Protein AF-A0A5J4TGE3-F1 (afdb_monomer_lite)

Secondary structure (DSSP, 8-state):
-B-TTSPBPPP-SEEEEEEE-SS-EEEEEEEE----S-EEEEEEEEEEETTEEEEEEEEEEE-SSSEEEEEEEEEEEESSSEEEEEEEEES-GGG-EEEEEEEE-TT-EEEEEEEEEE-SS-SSEE-TT-SPPBSSPPSS-SEEEEEE----SS--EEE--SSS---EEEEEEETTEEEEEE------SS-PPTT-EEEEEPPTT-SSSTT-EEEEEGGGTTSTT-B-

Structure (mmCIF, N/CA/C/O backbone):
data_AF-A0A5J4TGE3-F1
#
_entry.id   AF-A0A5J4TGE3-F1
#
loop_
_atom_site.group_PDB
_atom_site.id
_atom_site.type_symbol
_atom_site.label_atom_id
_atom_site.label_alt_id
_atom_site.label_comp_id
_atom_site.label_asym_id
_atom_site.label_entity_id
_atom_site.label_seq_id
_atom_site.pdbx_PDB_ins_code
_atom_site.Cartn_x
_atom_site.Cartn_y
_atom_site.Cartn_z
_atom_site.occupancy
_atom_site.B_iso_or_equiv
_atom_site.auth_seq_id
_atom_site.auth_comp_id
_atom_site.auth_asym_id
_atom_site.auth_atom_id
_atom_site.pdbx_PDB_model_num
ATOM 1 N N . MET A 1 1 ? -27.382 14.582 0.323 1.00 53.22 1 MET A N 1
ATOM 2 C CA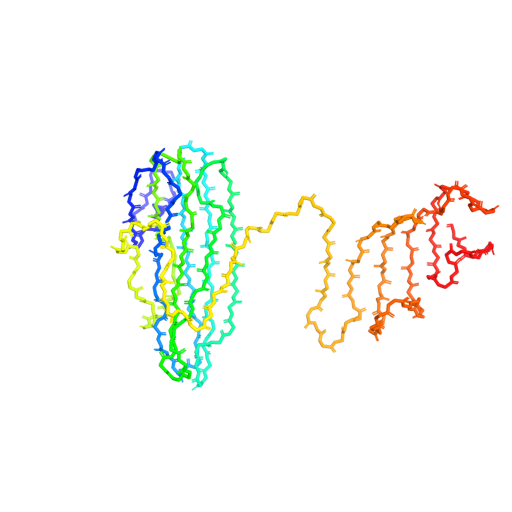 . MET A 1 1 ? -27.708 16.019 0.173 1.00 53.22 1 MET A CA 1
ATOM 3 C C . MET A 1 1 ? -26.944 16.550 -1.032 1.00 53.22 1 MET A C 1
ATOM 5 O O . MET A 1 1 ? -25.727 16.389 -1.068 1.00 53.22 1 MET A O 1
ATOM 9 N N . LEU A 1 2 ? -27.650 17.066 -2.041 1.00 53.50 2 LEU A N 1
ATOM 10 C CA . LEU A 1 2 ? -27.045 17.646 -3.245 1.00 53.50 2 LEU A CA 1
ATOM 11 C C . LEU A 1 2 ? -26.471 19.033 -2.912 1.00 53.50 2 LEU A C 1
ATOM 13 O O . LEU A 1 2 ? -27.080 19.782 -2.149 1.00 53.50 2 LEU A O 1
ATOM 17 N N . LEU A 1 3 ? -25.309 19.365 -3.461 1.00 73.94 3 LEU A N 1
ATOM 18 C CA . LEU A 1 3 ? -24.738 20.708 -3.438 1.00 73.94 3 LEU A CA 1
ATOM 19 C C . LEU A 1 3 ? -25.339 21.545 -4.578 1.00 73.94 3 LEU A C 1
ATOM 21 O O . LEU A 1 3 ? -25.861 21.006 -5.554 1.00 73.94 3 LEU A O 1
ATOM 25 N N . ALA A 1 4 ? -25.226 22.873 -4.483 1.00 78.12 4 ALA A N 1
ATOM 26 C CA . ALA A 1 4 ? -25.771 23.811 -5.474 1.00 78.12 4 ALA A CA 1
ATOM 27 C C . ALA A 1 4 ? -25.201 23.629 -6.898 1.00 78.12 4 ALA A C 1
ATOM 29 O O . ALA A 1 4 ? -25.801 24.087 -7.863 1.00 78.12 4 ALA A O 1
ATOM 30 N N . ASN A 1 5 ? -24.065 22.940 -7.042 1.00 82.19 5 ASN A N 1
ATOM 31 C CA . ASN A 1 5 ? -23.446 22.612 -8.328 1.00 82.19 5 ASN A CA 1
ATOM 32 C C . ASN A 1 5 ? -23.880 21.245 -8.895 1.00 82.19 5 ASN A C 1
ATOM 34 O O . ASN A 1 5 ? -23.261 20.756 -9.835 1.00 82.19 5 ASN A O 1
ATOM 38 N N . GLY A 1 6 ? -24.889 20.598 -8.302 1.00 75.56 6 GLY A N 1
ATOM 39 C CA . GLY A 1 6 ? -25.375 19.285 -8.733 1.00 75.56 6 GLY A CA 1
ATOM 40 C C . GLY A 1 6 ? -24.513 18.101 -8.283 1.00 75.56 6 GLY A C 1
ATOM 41 O O . GLY A 1 6 ? -24.889 16.959 -8.529 1.00 75.56 6 GLY A O 1
ATOM 42 N N . SER A 1 7 ? -23.393 18.340 -7.591 1.00 71.19 7 SER A N 1
ATOM 43 C CA . SER A 1 7 ? -22.585 17.275 -6.992 1.00 71.19 7 SER A CA 1
ATOM 44 C C . SER A 1 7 ? -23.202 16.782 -5.683 1.00 71.19 7 SER A C 1
ATOM 46 O O . SER A 1 7 ? -23.872 17.525 -4.963 1.00 71.19 7 SER A O 1
ATOM 48 N N . THR A 1 8 ? -22.973 15.524 -5.329 1.00 69.06 8 THR A N 1
ATOM 49 C CA . THR A 1 8 ? -23.346 14.991 -4.016 1.00 69.06 8 THR A CA 1
ATOM 50 C C . THR A 1 8 ? -22.303 15.388 -2.977 1.00 69.06 8 THR A C 1
ATOM 52 O O . THR A 1 8 ? -21.104 15.307 -3.241 1.00 69.06 8 THR A O 1
ATOM 55 N N . LYS A 1 9 ? -22.734 15.784 -1.769 1.00 65.12 9 LYS A N 1
ATOM 56 C CA . LYS A 1 9 ? -21.808 15.930 -0.634 1.00 65.12 9 LYS A CA 1
ATOM 57 C C . LYS A 1 9 ? -21.012 14.618 -0.471 1.00 65.12 9 LYS A C 1
ATOM 59 O O . LYS A 1 9 ? -21.659 13.568 -0.482 1.00 65.12 9 LYS A O 1
ATOM 64 N N . PRO A 1 10 ? -19.673 14.660 -0.314 1.00 65.50 10 PRO A N 1
ATOM 65 C CA . PRO A 1 10 ? -18.882 13.462 -0.055 1.00 65.50 10 PRO A CA 1
ATOM 66 C C . PRO A 1 10 ? -19.467 12.693 1.132 1.00 65.50 10 PRO A C 1
ATOM 68 O O . PRO A 1 10 ? -19.764 13.293 2.171 1.00 65.50 10 PRO A O 1
ATOM 71 N N . LEU A 1 11 ? -19.694 11.392 0.952 1.00 76.81 11 LEU A N 1
ATOM 72 C CA . LEU A 1 11 ? -20.121 10.512 2.031 1.00 76.81 11 LEU A CA 1
ATOM 73 C C . LEU A 1 11 ? -18.973 10.422 3.042 1.00 76.81 11 LEU A C 1
ATOM 75 O O . LEU A 1 11 ? -17.847 10.112 2.670 1.00 76.81 11 LEU A O 1
ATOM 79 N N . VAL A 1 12 ? -19.262 10.728 4.303 1.00 85.56 12 VAL A N 1
ATOM 80 C CA . VAL A 1 12 ? -18.331 10.557 5.422 1.00 85.56 12 VAL A CA 1
ATOM 81 C C . VAL A 1 12 ? -19.053 9.694 6.442 1.00 85.56 12 VAL A C 1
ATOM 83 O O . VAL A 1 12 ? -20.064 10.119 6.999 1.00 85.56 12 VAL A O 1
ATOM 86 N N . LEU A 1 13 ? -18.566 8.470 6.618 1.00 90.12 13 LEU A N 1
ATOM 87 C CA . LEU A 1 13 ? -19.134 7.473 7.528 1.00 90.12 13 LEU A CA 1
ATOM 88 C C . LEU A 1 13 ? -18.568 7.633 8.944 1.00 90.12 13 LEU A C 1
ATOM 90 O O . LEU A 1 13 ? -19.297 7.518 9.924 1.00 90.12 13 LEU A O 1
ATOM 94 N N . ALA A 1 14 ? -17.286 7.986 9.036 1.00 94.12 14 ALA A N 1
ATOM 95 C CA . ALA A 1 14 ? -16.583 8.325 10.266 1.00 94.12 14 ALA A CA 1
ATOM 96 C C . ALA A 1 14 ? -15.502 9.374 9.971 1.00 94.12 14 ALA A C 1
ATOM 98 O O . ALA A 1 14 ? -14.983 9.437 8.854 1.00 94.12 14 ALA A O 1
ATOM 99 N N . GLN A 1 15 ? -15.149 10.193 10.961 1.00 96.62 15 GLN A N 1
ATOM 100 C CA . GLN A 1 15 ? -14.092 11.200 10.852 1.00 96.62 15 GLN A CA 1
ATOM 101 C C . GLN A 1 15 ? -13.353 11.340 12.177 1.00 96.62 15 GLN A C 1
ATOM 103 O O . GLN A 1 15 ? -13.979 11.308 13.237 1.00 96.62 15 GLN A O 1
ATOM 108 N N . LYS A 1 16 ? -12.043 11.584 12.105 1.00 97.06 16 LYS A N 1
ATOM 109 C CA . LYS A 1 16 ? -11.259 12.022 13.255 1.00 97.06 16 LYS A CA 1
ATOM 110 C C . LYS A 1 16 ? -10.168 13.016 12.865 1.00 97.06 16 LYS A C 1
ATOM 112 O O . LYS A 1 16 ? -9.476 12.830 11.863 1.00 97.06 16 LYS A O 1
ATOM 117 N N . ASP A 1 17 ? -10.032 14.056 13.681 1.00 96.25 17 ASP A N 1
ATOM 118 C CA . ASP A 1 17 ? -9.096 15.161 13.482 1.00 96.25 17 ASP A CA 1
ATOM 119 C C . ASP A 1 17 ? -7.966 15.109 14.512 1.00 96.25 17 ASP A C 1
ATOM 121 O O . ASP A 1 17 ? -8.179 14.764 15.675 1.00 96.25 17 ASP A O 1
ATOM 125 N N . PHE A 1 18 ? -6.760 15.474 14.086 1.00 94.81 18 PHE A N 1
ATOM 126 C CA . PHE A 1 18 ? -5.551 15.391 14.899 1.00 94.81 18 PHE A CA 1
ATOM 127 C C . PHE A 1 18 ? -4.605 16.563 14.645 1.00 94.81 18 PHE A C 1
ATOM 129 O O . PHE A 1 18 ? -4.667 17.221 13.605 1.00 94.81 18 PHE A O 1
ATOM 136 N N . TYR A 1 19 ? -3.685 16.784 15.589 1.00 94.19 19 TYR A N 1
ATOM 137 C CA . TYR A 1 19 ? -2.606 17.758 15.455 1.00 94.19 19 TYR A CA 1
ATOM 138 C C . TYR A 1 19 ? -1.240 17.150 15.797 1.00 94.19 19 TYR A C 1
ATOM 140 O O . TYR A 1 19 ? -0.973 16.853 16.961 1.00 94.19 19 TYR A O 1
ATOM 148 N N . ILE A 1 20 ? -0.356 17.000 14.803 1.00 92.69 20 ILE A N 1
ATOM 149 C CA . ILE A 1 20 ? 0.966 16.369 14.962 1.00 92.69 20 ILE A CA 1
ATOM 150 C C . ILE A 1 20 ? 2.108 17.347 14.676 1.00 92.69 20 ILE A C 1
ATOM 152 O O . ILE A 1 20 ? 2.366 17.705 13.530 1.00 92.69 20 ILE A O 1
ATOM 156 N N . ALA A 1 21 ? 2.850 17.729 15.719 1.00 90.12 21 ALA A N 1
ATOM 157 C CA . ALA A 1 21 ? 4.013 18.619 15.603 1.00 90.12 21 ALA A CA 1
ATOM 158 C C . ALA A 1 21 ? 5.329 18.029 16.138 1.00 90.12 21 ALA A C 1
ATOM 160 O O . ALA A 1 21 ? 6.391 18.413 15.662 1.00 90.12 21 ALA A O 1
ATOM 161 N N . GLY A 1 22 ? 5.283 17.125 17.122 1.00 90.19 22 GLY A N 1
ATOM 162 C CA . GLY A 1 22 ? 6.481 16.685 17.849 1.00 90.19 22 GLY A CA 1
ATOM 163 C C . GLY A 1 22 ? 7.173 15.468 17.241 1.00 90.19 22 GLY A C 1
ATOM 164 O O . GLY A 1 22 ? 8.315 15.547 16.799 1.00 90.19 22 GLY A O 1
ATOM 165 N N . SER A 1 23 ? 6.483 14.330 17.243 1.00 94.88 23 SER A N 1
ATOM 166 C CA . SER A 1 23 ? 7.040 13.032 16.863 1.00 94.88 23 SER A CA 1
ATOM 167 C C . SER A 1 23 ? 6.142 12.297 15.875 1.00 94.88 23 SER A C 1
ATOM 169 O O . SER A 1 23 ? 4.978 12.651 15.687 1.00 94.88 23 SER A O 1
ATOM 171 N N . VAL A 1 24 ? 6.706 11.263 15.251 1.00 96.44 24 VAL A N 1
ATOM 172 C CA . VAL A 1 24 ? 5.946 10.284 14.470 1.00 96.44 24 VAL A CA 1
ATOM 173 C C . VAL A 1 24 ? 4.928 9.593 15.378 1.00 96.44 24 VAL A C 1
ATOM 175 O O . VAL A 1 24 ? 5.244 9.242 16.516 1.00 96.44 24 VAL A O 1
ATOM 178 N N . GLN A 1 25 ? 3.720 9.398 14.865 1.00 97.44 25 GLN A N 1
ATOM 179 C CA . GLN A 1 25 ? 2.614 8.741 15.555 1.00 97.44 25 GLN A CA 1
ATOM 180 C C . GLN A 1 25 ? 1.961 7.700 14.640 1.00 97.44 25 GLN A C 1
ATOM 182 O O . GLN A 1 25 ? 2.188 7.690 13.431 1.00 97.44 25 GLN A O 1
ATOM 187 N N . HIS A 1 26 ? 1.136 6.834 15.213 1.00 97.94 26 HIS A N 1
ATOM 188 C CA . HIS A 1 26 ? 0.369 5.816 14.507 1.00 97.94 26 HIS A CA 1
ATOM 189 C C . HIS A 1 26 ? -1.098 5.906 14.913 1.00 97.94 26 HIS A C 1
ATOM 191 O O . HIS A 1 26 ? -1.401 6.154 16.076 1.00 97.94 26 HIS A O 1
ATOM 197 N N . ILE A 1 27 ? -2.010 5.686 13.972 1.00 97.62 27 ILE A N 1
ATOM 198 C CA . ILE A 1 27 ? -3.453 5.696 14.218 1.00 97.62 27 ILE A CA 1
ATOM 199 C C . ILE A 1 27 ? -4.081 4.394 13.734 1.00 97.62 27 ILE A C 1
ATOM 201 O O . ILE A 1 27 ? -3.821 3.976 12.604 1.00 97.62 27 ILE A O 1
ATOM 205 N N . LYS A 1 28 ? -4.914 3.766 14.573 1.00 98.44 28 LYS A N 1
ATOM 206 C CA . LYS A 1 28 ? -5.787 2.669 14.147 1.00 98.44 28 LYS A CA 1
ATOM 207 C C . LYS A 1 28 ? -6.916 3.250 13.307 1.00 98.44 28 LYS A C 1
ATOM 209 O O . LYS A 1 28 ? -7.672 4.096 13.783 1.00 98.44 28 LYS A O 1
ATOM 214 N N . LEU A 1 29 ? -7.019 2.797 12.065 1.00 98.25 29 LEU A N 1
ATOM 215 C CA . LEU A 1 29 ? -8.077 3.194 11.144 1.00 98.25 29 LEU A CA 1
ATOM 216 C C . LEU A 1 29 ? -9.339 2.368 11.369 1.00 98.25 29 LEU A C 1
ATOM 218 O O . LEU A 1 29 ? -10.426 2.935 11.407 1.00 98.25 29 LEU A O 1
ATOM 222 N N . CYS A 1 30 ? -9.193 1.053 11.532 1.00 97.81 30 CYS A N 1
ATOM 223 C CA . CYS A 1 30 ? -10.287 0.124 11.807 1.00 97.81 30 CYS A CA 1
ATOM 224 C C . CYS A 1 30 ? -9.767 -1.250 12.246 1.00 97.81 30 CYS A C 1
ATOM 226 O O . CYS A 1 30 ? -8.576 -1.556 12.123 1.00 97.81 30 CYS A O 1
ATOM 228 N N . THR A 1 31 ? -10.694 -2.095 12.688 1.00 97.38 31 THR A N 1
ATOM 229 C CA . THR A 1 31 ? -10.485 -3.513 12.976 1.00 97.38 31 THR A CA 1
ATOM 230 C C . THR A 1 31 ? -11.333 -4.370 12.037 1.00 97.38 31 THR A C 1
ATOM 232 O O . THR A 1 31 ? -12.538 -4.176 11.920 1.00 97.38 31 THR A O 1
ATOM 235 N N . PHE A 1 32 ? -10.690 -5.337 11.397 1.00 96.00 32 PHE A N 1
ATOM 236 C CA . PHE A 1 32 ? -11.297 -6.462 10.699 1.00 96.00 32 PHE A CA 1
ATOM 237 C C . PHE A 1 32 ? -11.452 -7.608 11.698 1.00 96.00 32 PHE A C 1
ATOM 239 O O . PHE A 1 32 ? -10.478 -8.280 12.033 1.00 96.00 32 PHE A O 1
ATOM 246 N N . SER A 1 33 ? -12.654 -7.799 12.226 1.00 94.06 33 SER A N 1
ATOM 247 C CA . SER A 1 33 ? -12.973 -8.854 13.183 1.00 94.06 33 SER A CA 1
ATOM 248 C C . SER A 1 33 ? -12.746 -10.244 12.605 1.00 94.06 33 SER A C 1
ATOM 250 O O . SER A 1 33 ? -12.787 -10.450 11.390 1.00 94.06 33 SER A O 1
ATOM 252 N N . ALA A 1 34 ? -12.536 -11.188 13.518 1.00 92.25 34 ALA A N 1
ATOM 253 C CA . ALA A 1 34 ? -12.519 -12.606 13.222 1.00 92.25 34 ALA A CA 1
ATOM 254 C C . ALA A 1 34 ? -13.846 -13.035 12.582 1.00 92.25 34 ALA A C 1
ATOM 256 O O . ALA A 1 34 ? -14.925 -12.662 13.052 1.00 92.25 34 ALA A O 1
ATOM 257 N N . PHE A 1 35 ? -13.753 -13.766 11.475 1.00 88.94 35 PHE A N 1
ATOM 258 C CA . PHE A 1 35 ? -14.898 -14.186 10.678 1.00 88.94 35 PHE A CA 1
ATOM 259 C C . PHE A 1 35 ? -14.509 -15.420 9.858 1.00 88.94 35 PHE A C 1
ATOM 261 O O . PHE A 1 35 ? -13.411 -15.467 9.304 1.00 88.94 35 PHE A O 1
ATOM 268 N N . THR A 1 36 ? -15.395 -16.413 9.806 1.00 83.25 36 THR A N 1
ATOM 269 C CA . THR A 1 36 ? -15.133 -17.742 9.219 1.00 83.25 36 THR A CA 1
ATOM 270 C C . THR A 1 36 ? -16.100 -18.074 8.083 1.00 83.25 36 THR A C 1
ATOM 272 O O . THR A 1 36 ? -16.368 -19.236 7.805 1.00 83.25 36 THR A O 1
ATOM 275 N N . GLU A 1 37 ? -16.675 -17.056 7.448 1.00 86.44 37 GLU A N 1
ATOM 276 C CA . GLU A 1 37 ? -17.517 -17.218 6.264 1.00 86.44 37 GLU A CA 1
ATOM 277 C C . GLU A 1 37 ? -16.864 -16.491 5.082 1.00 86.44 37 GLU A C 1
ATOM 279 O O . GLU A 1 37 ? -16.336 -15.387 5.270 1.00 86.44 37 GLU A O 1
ATOM 284 N N . PRO A 1 38 ? -16.898 -17.063 3.863 1.00 88.19 38 PRO A N 1
ATOM 285 C CA . PRO A 1 38 ? -16.370 -16.402 2.677 1.00 88.19 38 PRO A CA 1
ATOM 286 C C . PRO A 1 38 ? -17.070 -15.066 2.423 1.00 88.19 38 PRO A C 1
ATOM 288 O O . PRO A 1 38 ? -18.259 -15.016 2.106 1.00 88.19 38 PRO A O 1
ATOM 291 N N . ALA A 1 39 ? -16.319 -13.979 2.554 1.00 88.44 39 ALA A N 1
ATOM 292 C CA . ALA A 1 39 ? -16.799 -12.625 2.337 1.00 88.44 39 ALA A CA 1
ATOM 293 C C . ALA A 1 39 ? -15.623 -11.690 2.063 1.00 88.44 39 ALA A C 1
ATOM 295 O O . ALA A 1 39 ? -14.506 -11.928 2.518 1.00 88.44 39 ALA A O 1
ATOM 296 N N . ASP A 1 40 ? -15.909 -10.582 1.392 1.00 89.50 40 ASP A N 1
ATOM 297 C CA . ASP A 1 40 ? -14.941 -9.521 1.153 1.00 89.50 40 ASP A CA 1
ATOM 298 C C . ASP A 1 40 ? -15.408 -8.253 1.857 1.00 89.50 40 ASP A C 1
ATOM 300 O O . ASP A 1 40 ? -16.519 -7.769 1.625 1.00 89.50 40 ASP A O 1
ATOM 304 N N . VAL A 1 41 ? -14.543 -7.679 2.691 1.00 92.69 41 VAL A N 1
ATOM 305 C CA . VAL A 1 41 ? -14.807 -6.393 3.337 1.00 92.69 41 VAL A CA 1
ATOM 306 C C . VAL A 1 41 ? -13.856 -5.347 2.804 1.00 92.69 41 VAL A C 1
ATOM 308 O O . VAL A 1 41 ? -12.642 -5.416 2.995 1.00 92.69 41 VAL A O 1
ATOM 311 N N . SER A 1 42 ? -14.439 -4.347 2.154 1.00 93.94 42 SER A N 1
ATOM 312 C CA . SER A 1 42 ? -13.710 -3.223 1.582 1.00 93.94 42 SER A CA 1
ATOM 313 C C . SER A 1 42 ? -13.987 -1.956 2.368 1.00 93.94 42 SER A C 1
ATOM 315 O O . SER A 1 42 ? -15.133 -1.673 2.717 1.00 93.94 42 SER A O 1
ATOM 317 N N . VAL A 1 43 ? -12.946 -1.163 2.592 1.00 95.88 43 VAL A N 1
ATOM 318 C CA . VAL A 1 43 ? -13.031 0.138 3.252 1.00 95.88 43 VAL A CA 1
ATOM 319 C C . VAL A 1 43 ? -12.152 1.154 2.534 1.00 95.88 43 VAL A C 1
ATOM 321 O O . VAL A 1 43 ? -11.080 0.830 2.015 1.00 95.88 43 VAL A O 1
ATOM 324 N N . GLU A 1 44 ? -12.621 2.397 2.502 1.00 96.94 44 GLU A N 1
ATOM 325 C CA . GLU A 1 44 ? -11.874 3.531 1.981 1.00 96.94 44 GLU A CA 1
ATOM 326 C C . GLU A 1 44 ? -11.715 4.608 3.047 1.00 96.94 44 GLU A C 1
ATOM 328 O O . GLU A 1 44 ? -12.691 5.027 3.679 1.00 96.94 44 GLU A O 1
ATOM 333 N N . PHE A 1 45 ? -10.483 5.087 3.189 1.00 97.44 45 PHE A N 1
ATOM 334 C CA . PHE A 1 45 ? -10.147 6.241 4.002 1.00 97.44 45 PHE A CA 1
ATOM 335 C C . PHE A 1 45 ? -9.467 7.316 3.167 1.00 97.44 45 PHE A C 1
ATOM 337 O O . PHE A 1 45 ? -8.602 7.028 2.338 1.00 97.44 45 PHE A O 1
ATOM 344 N N . THR A 1 46 ? -9.782 8.570 3.458 1.0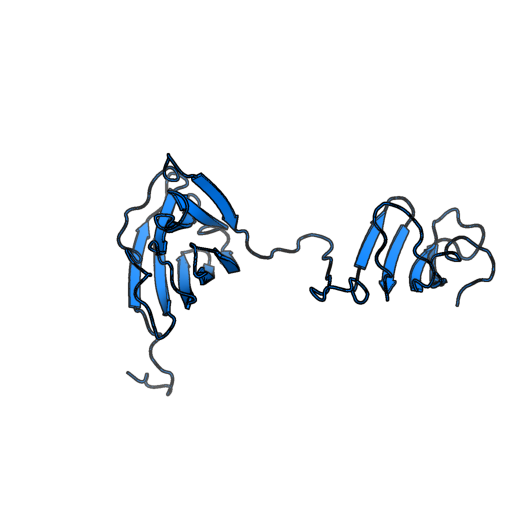0 96.38 46 THR A N 1
ATOM 345 C CA . THR A 1 46 ? -8.985 9.716 3.025 1.00 96.38 46 THR A CA 1
ATOM 346 C C . THR A 1 46 ? -8.237 10.307 4.212 1.00 96.38 46 THR A C 1
ATOM 348 O O . THR A 1 46 ? -8.707 10.266 5.349 1.00 96.38 46 THR A O 1
ATOM 351 N N . CYS A 1 47 ? -7.055 10.851 3.940 1.00 95.62 47 CYS A N 1
ATOM 352 C CA . CYS A 1 47 ? -6.276 11.642 4.882 1.00 95.62 47 CYS A CA 1
ATOM 353 C C . CYS A 1 47 ? -6.006 12.998 4.239 1.00 95.62 47 CYS A C 1
ATOM 355 O O . CYS A 1 47 ? -5.404 13.059 3.170 1.00 95.62 47 CYS A O 1
ATOM 357 N N . ASN A 1 48 ? -6.417 14.081 4.883 1.00 94.88 48 ASN A N 1
ATOM 358 C CA . ASN A 1 48 ? -6.078 15.439 4.478 1.00 94.88 48 ASN A CA 1
ATOM 359 C C . ASN A 1 48 ? -5.168 16.051 5.536 1.00 94.88 48 ASN A C 1
ATOM 361 O O . ASN A 1 48 ? -5.416 15.885 6.725 1.00 94.88 48 ASN A O 1
ATOM 365 N N . CYS A 1 49 ? -4.119 16.742 5.119 1.00 92.06 49 CYS A N 1
ATOM 366 C CA . CYS A 1 49 ? -3.227 17.454 6.015 1.00 92.06 49 CYS A CA 1
ATOM 367 C C . CYS A 1 49 ? -2.751 18.757 5.372 1.00 92.06 49 CYS A C 1
ATOM 369 O O . CYS A 1 49 ? -3.001 19.032 4.199 1.00 92.06 49 CYS A O 1
ATOM 371 N N . ARG A 1 50 ? -1.987 19.555 6.122 1.00 89.31 50 ARG A N 1
ATOM 372 C CA . ARG A 1 50 ? -1.445 20.833 5.631 1.00 89.31 50 ARG A CA 1
ATOM 373 C C . ARG A 1 50 ? -0.708 20.725 4.288 1.00 89.31 50 ARG A C 1
ATOM 375 O O . ARG A 1 50 ? -0.722 21.683 3.520 1.00 89.31 50 ARG A O 1
ATOM 382 N N . THR A 1 51 ? -0.011 19.617 4.034 1.00 89.50 51 THR A N 1
ATOM 383 C CA . THR A 1 51 ? 0.889 19.492 2.874 1.00 89.50 51 THR A CA 1
ATOM 384 C C . THR A 1 51 ? 0.309 18.688 1.715 1.00 89.50 51 THR A C 1
ATOM 386 O O . THR A 1 51 ? 0.998 18.496 0.715 1.00 89.50 51 THR A O 1
ATOM 389 N N . GLY A 1 52 ? -0.941 18.235 1.826 1.00 92.38 52 GLY A N 1
ATOM 390 C CA . GLY A 1 52 ? -1.604 17.491 0.766 1.00 92.38 52 GLY A CA 1
ATOM 391 C C . GLY A 1 52 ? -2.621 16.482 1.277 1.00 92.38 52 GLY A C 1
ATOM 392 O O . GLY A 1 52 ? -3.106 16.561 2.405 1.00 92.38 52 GLY A O 1
ATOM 393 N N . PHE A 1 53 ? -2.947 15.523 0.420 1.00 94.12 53 PHE A N 1
ATOM 394 C CA . PHE A 1 53 ? -4.026 14.566 0.639 1.00 94.12 53 PHE A CA 1
ATOM 395 C C . PHE A 1 53 ? -3.612 13.155 0.229 1.00 94.12 53 PHE A C 1
ATOM 397 O O . PHE A 1 53 ? -2.704 12.951 -0.577 1.00 94.12 53 PHE A O 1
ATOM 40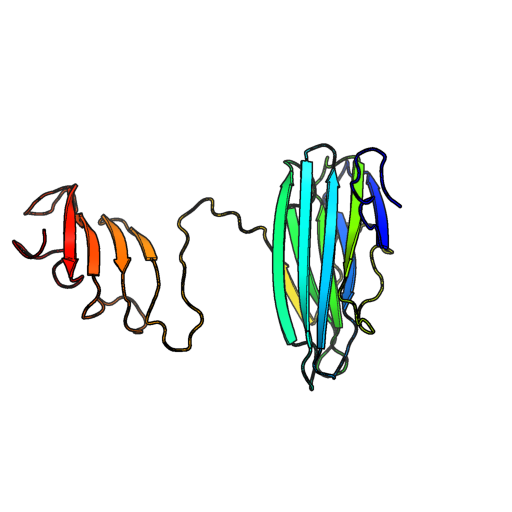4 N N . GLY A 1 54 ? -4.282 12.163 0.798 1.00 93.50 54 GLY A N 1
ATOM 405 C CA . GLY A 1 54 ? -4.037 10.759 0.520 1.00 93.50 54 GLY A CA 1
ATOM 406 C C . GLY A 1 54 ? -5.300 9.919 0.596 1.00 93.50 54 GLY A C 1
ATOM 407 O O . GLY A 1 54 ? -6.307 10.331 1.173 1.00 93.50 54 GLY A O 1
ATOM 408 N N . LEU A 1 55 ? -5.216 8.740 -0.009 1.00 95.19 55 LEU A N 1
ATOM 409 C CA . LEU A 1 55 ? -6.275 7.747 -0.110 1.00 95.19 55 LEU A CA 1
ATOM 410 C C . LEU A 1 55 ? -5.727 6.378 0.288 1.00 95.19 55 LEU A C 1
ATOM 412 O O . LEU A 1 55 ? -4.631 5.994 -0.130 1.00 95.19 55 LEU A O 1
ATOM 416 N N . ILE A 1 56 ? -6.524 5.637 1.045 1.00 96.81 56 ILE A N 1
ATOM 417 C CA . ILE A 1 56 ? -6.290 4.248 1.415 1.00 96.81 56 ILE A CA 1
ATOM 418 C C . ILE A 1 56 ? -7.535 3.481 0.993 1.00 96.81 56 ILE A C 1
ATOM 420 O O . ILE A 1 56 ? -8.615 3.733 1.516 1.00 96.81 56 ILE A O 1
ATOM 424 N N . GLN A 1 57 ? -7.390 2.550 0.060 1.00 96.69 57 GLN A N 1
ATOM 425 C CA . GLN A 1 57 ? -8.411 1.548 -0.232 1.00 96.69 57 GLN A CA 1
ATOM 426 C C . GLN A 1 57 ? -7.858 0.206 0.220 1.00 96.69 57 GLN A C 1
ATOM 428 O O . GLN A 1 57 ? -6.749 -0.162 -0.174 1.00 96.69 57 GLN A O 1
ATOM 433 N N . PHE A 1 58 ? -8.600 -0.503 1.058 1.00 96.69 58 PHE A N 1
ATOM 434 C CA . PHE A 1 58 ? -8.198 -1.806 1.567 1.00 96.69 58 PHE A CA 1
ATOM 435 C C . PHE A 1 58 ? -9.354 -2.784 1.426 1.00 96.69 58 PHE A C 1
ATOM 437 O O . PHE A 1 58 ? -10.495 -2.444 1.735 1.00 96.69 58 PHE A O 1
ATOM 444 N N . ASN A 1 59 ? -9.045 -3.986 0.959 1.00 94.94 59 ASN A N 1
ATOM 445 C CA . ASN A 1 59 ? -9.975 -5.092 0.852 1.00 94.94 59 ASN A CA 1
ATOM 446 C C . ASN A 1 59 ? -9.393 -6.289 1.601 1.00 94.94 59 ASN A C 1
ATOM 448 O O . ASN A 1 59 ? -8.298 -6.756 1.278 1.00 94.94 59 ASN A O 1
ATOM 452 N N . GLN A 1 60 ? -10.133 -6.750 2.602 1.00 95.44 60 GLN A N 1
ATOM 453 C CA . GLN A 1 60 ? -9.855 -7.977 3.325 1.00 95.44 60 GLN A CA 1
ATOM 454 C C . GLN A 1 60 ? -10.724 -9.097 2.762 1.00 95.44 60 GLN A C 1
ATOM 456 O O . GLN A 1 60 ? -11.950 -8.983 2.783 1.00 95.44 60 GLN A O 1
ATOM 461 N N . VAL A 1 61 ? -10.087 -10.180 2.321 1.00 93.12 61 VAL A N 1
ATOM 462 C CA . VAL A 1 61 ? -10.765 -11.414 1.911 1.00 93.12 61 VAL A CA 1
ATOM 463 C C . VAL A 1 61 ? -10.848 -12.341 3.116 1.00 93.12 61 VAL A C 1
ATOM 465 O O . VAL A 1 61 ? -9.856 -12.525 3.827 1.00 93.12 61 VAL A O 1
ATOM 468 N N . TYR A 1 62 ? -12.011 -12.935 3.338 1.00 92.06 62 TYR A N 1
ATOM 469 C CA . TYR A 1 62 ? -12.244 -13.979 4.328 1.00 92.06 62 TYR A CA 1
ATOM 470 C C . TYR A 1 62 ? -12.456 -15.320 3.636 1.00 92.06 62 TYR A C 1
ATOM 472 O O . TYR A 1 62 ? -13.001 -15.402 2.535 1.00 92.06 62 TYR A O 1
ATOM 480 N N . THR A 1 63 ? -12.003 -16.381 4.288 1.00 89.56 63 THR A N 1
ATOM 481 C CA . THR A 1 63 ? -12.209 -17.764 3.850 1.00 89.56 63 THR A CA 1
ATOM 482 C C . THR A 1 63 ? -13.124 -18.480 4.840 1.00 89.56 63 THR A C 1
ATOM 484 O O . THR A 1 63 ? -13.482 -17.916 5.872 1.00 89.56 63 THR A O 1
ATOM 487 N N . SER A 1 64 ? -13.490 -19.729 4.554 1.00 85.56 64 SER A N 1
ATOM 488 C CA . SER A 1 64 ? -14.246 -20.563 5.500 1.00 85.56 64 SER A CA 1
ATOM 489 C C . SER A 1 64 ? -13.505 -20.826 6.816 1.00 85.56 64 SER A C 1
ATOM 491 O O . SER A 1 64 ? -14.118 -21.237 7.796 1.00 85.56 64 SER A O 1
ATOM 493 N N . ASP A 1 65 ? -12.188 -20.611 6.838 1.00 82.44 65 ASP A N 1
ATOM 494 C CA . ASP A 1 65 ? -11.332 -21.082 7.924 1.00 82.44 65 ASP A CA 1
ATOM 495 C C . ASP A 1 65 ? -10.772 -19.920 8.761 1.00 82.44 65 ASP A C 1
ATOM 497 O O . ASP A 1 65 ? -10.628 -20.055 9.975 1.00 82.44 65 ASP A O 1
ATOM 501 N N . GLU A 1 66 ? -10.471 -18.776 8.131 1.00 86.44 66 GLU A N 1
ATOM 502 C CA . GLU A 1 66 ? -9.988 -17.554 8.791 1.00 86.44 66 GLU A CA 1
ATOM 503 C C . GLU A 1 66 ? -9.941 -16.330 7.847 1.00 86.44 66 GLU A C 1
ATOM 505 O O . GLU A 1 66 ? -10.293 -16.391 6.660 1.00 86.44 66 GLU A O 1
ATOM 510 N N . ILE A 1 67 ? -9.433 -15.212 8.381 1.00 92.19 67 ILE A N 1
ATOM 511 C CA . ILE A 1 67 ? -9.000 -14.040 7.615 1.00 92.19 67 ILE A CA 1
ATOM 512 C C . ILE A 1 67 ? -7.914 -14.440 6.597 1.00 92.19 67 ILE A C 1
ATOM 514 O O . ILE A 1 67 ? -6.884 -15.021 6.939 1.00 92.19 67 ILE A O 1
ATOM 518 N N . GLY A 1 68 ? -8.164 -14.152 5.325 1.00 90.69 68 GLY A N 1
ATOM 519 C CA . GLY A 1 68 ? -7.346 -14.603 4.208 1.00 90.69 68 GLY A CA 1
ATOM 520 C C . GLY A 1 68 ? -6.426 -13.521 3.647 1.00 90.69 68 GLY A C 1
ATOM 521 O O . GLY A 1 68 ? -5.810 -12.726 4.361 1.00 90.69 68 GLY A O 1
ATOM 522 N N . THR A 1 69 ? -6.310 -13.512 2.321 1.00 93.31 69 THR A N 1
ATOM 523 C CA . THR A 1 69 ? -5.503 -12.534 1.585 1.00 93.31 69 THR A CA 1
ATOM 524 C C . THR A 1 69 ? -6.102 -11.132 1.645 1.00 93.31 69 THR A C 1
ATOM 526 O O . THR A 1 69 ? -7.266 -10.946 1.980 1.00 93.31 69 THR A O 1
ATOM 529 N N . TYR A 1 70 ? -5.320 -10.132 1.254 1.00 94.88 70 TYR A N 1
ATOM 530 C CA . TYR A 1 70 ? -5.801 -8.763 1.142 1.00 94.88 70 TYR A CA 1
ATOM 531 C C . TYR A 1 70 ? -5.278 -8.092 -0.123 1.00 94.88 70 TYR A C 1
ATOM 533 O O . TYR A 1 70 ? -4.236 -8.461 -0.672 1.00 94.88 70 TYR A O 1
ATOM 541 N N . GLN A 1 71 ? -5.998 -7.065 -0.553 1.00 95.06 71 GLN A N 1
ATOM 542 C CA . GLN A 1 71 ? -5.566 -6.135 -1.586 1.00 95.06 71 GLN A CA 1
ATOM 543 C C . GLN A 1 71 ? -5.609 -4.722 -1.028 1.00 95.06 71 GLN A C 1
ATOM 545 O O . GLN A 1 71 ? -6.451 -4.385 -0.196 1.00 95.06 71 GLN A O 1
ATOM 550 N N . PHE A 1 72 ? -4.700 -3.874 -1.493 1.00 95.56 72 PHE A N 1
ATOM 551 C CA . PHE A 1 72 ? -4.684 -2.489 -1.062 1.00 95.56 72 PHE A CA 1
ATOM 552 C C . PHE A 1 72 ? -4.235 -1.556 -2.178 1.00 95.56 72 PHE A C 1
ATOM 554 O O . PHE A 1 72 ? -3.485 -1.924 -3.084 1.00 95.56 72 PHE A O 1
ATOM 561 N N . LYS A 1 73 ? -4.668 -0.307 -2.061 1.00 94.69 73 LYS A N 1
ATOM 562 C CA . LYS A 1 73 ? -4.169 0.821 -2.829 1.00 94.69 73 LYS A CA 1
ATOM 563 C C . LYS A 1 73 ? -3.902 1.960 -1.862 1.00 94.69 73 LYS A C 1
ATOM 565 O O . LYS A 1 73 ? -4.825 2.509 -1.266 1.00 94.69 73 LYS A O 1
ATOM 570 N N . LEU A 1 74 ? -2.633 2.321 -1.731 1.00 94.25 74 LEU A N 1
ATOM 571 C CA . LEU A 1 74 ? -2.207 3.487 -0.971 1.00 94.25 74 LEU A CA 1
ATOM 572 C C . LEU A 1 74 ? -1.742 4.569 -1.948 1.00 94.25 74 LEU A C 1
ATOM 574 O O . LEU A 1 74 ? -0.842 4.348 -2.759 1.00 94.25 74 LEU A O 1
ATOM 578 N N . GLN A 1 75 ? -2.371 5.737 -1.881 1.00 92.19 75 GLN A N 1
ATOM 579 C CA . GLN A 1 75 ? -1.989 6.920 -2.644 1.00 92.19 75 GLN A CA 1
ATOM 580 C C . GLN A 1 75 ? -1.679 8.033 -1.654 1.00 92.19 75 GLN A C 1
ATOM 582 O O . GLN A 1 75 ? -2.586 8.581 -1.038 1.00 92.19 75 GLN A O 1
ATOM 587 N N . SER A 1 76 ? -0.404 8.372 -1.499 1.00 88.44 76 SER A N 1
ATOM 588 C CA . SER A 1 76 ? 0.013 9.516 -0.692 1.00 88.44 76 SER A CA 1
ATOM 589 C C . SER A 1 76 ? 0.493 10.627 -1.621 1.00 88.44 76 SER A C 1
ATOM 591 O O . SER A 1 76 ? 1.422 10.420 -2.402 1.00 88.44 76 SER A O 1
ATOM 593 N N . ASN A 1 77 ? -0.175 11.780 -1.570 1.00 88.88 77 ASN A N 1
ATOM 594 C CA . ASN A 1 77 ? 0.221 13.006 -2.257 1.00 88.88 77 ASN A CA 1
ATOM 595 C C . ASN A 1 77 ? 0.391 14.126 -1.221 1.00 88.88 77 ASN A C 1
ATOM 597 O O . ASN A 1 77 ? -0.356 15.105 -1.208 1.00 88.88 77 ASN A O 1
ATOM 601 N N . MET A 1 78 ? 1.326 13.921 -0.292 1.00 89.19 78 MET A N 1
ATOM 602 C CA . MET A 1 78 ? 1.661 14.859 0.778 1.00 89.19 78 MET A CA 1
ATOM 603 C C . MET A 1 78 ? 3.158 14.783 1.107 1.00 89.19 78 MET A C 1
ATOM 605 O O . MET A 1 78 ? 3.750 13.707 1.060 1.00 89.19 78 MET A O 1
ATOM 609 N N . SER A 1 79 ? 3.771 15.921 1.444 1.00 87.81 79 SER A N 1
ATOM 610 C CA . SER A 1 79 ? 5.192 15.994 1.840 1.00 87.81 79 SER A CA 1
ATOM 611 C C . SER A 1 79 ? 5.420 15.592 3.301 1.00 87.81 79 SER A C 1
ATOM 613 O O . SER A 1 79 ? 6.492 15.120 3.668 1.00 87.81 79 SER A O 1
ATOM 615 N N . GLN A 1 80 ? 4.415 15.824 4.141 1.00 89.06 80 GLN A N 1
ATOM 616 C CA . GLN A 1 80 ? 4.320 15.450 5.550 1.00 89.06 80 GLN A CA 1
ATOM 617 C C . GLN A 1 80 ? 2.888 14.987 5.796 1.00 89.06 80 GLN A C 1
ATOM 619 O O . GLN A 1 80 ? 1.950 15.619 5.319 1.00 89.06 80 GLN A O 1
ATOM 624 N N . GLY A 1 81 ? 2.713 13.898 6.526 1.00 91.69 81 GLY A N 1
ATOM 625 C CA . GLY A 1 81 ? 1.406 13.309 6.777 1.00 91.69 81 GLY A CA 1
ATOM 626 C C . GLY A 1 81 ? 1.536 11.806 6.870 1.00 91.69 81 GLY A C 1
ATOM 627 O O . GLY A 1 81 ? 2.503 11.297 7.438 1.00 91.69 81 GLY A O 1
ATOM 628 N N . MET A 1 82 ? 0.572 11.101 6.299 1.00 93.81 82 MET A N 1
ATOM 629 C CA . MET A 1 82 ? 0.638 9.658 6.175 1.00 93.81 82 MET A CA 1
ATOM 630 C C . MET A 1 82 ? 1.574 9.228 5.042 1.00 93.81 82 MET A C 1
ATOM 632 O O . MET A 1 82 ? 1.389 9.610 3.883 1.00 93.81 82 MET A O 1
ATOM 636 N N . ASP A 1 83 ? 2.529 8.360 5.367 1.00 92.12 83 ASP A N 1
ATOM 637 C CA . ASP A 1 83 ? 3.485 7.801 4.409 1.00 92.12 83 ASP A CA 1
ATOM 638 C C . ASP A 1 83 ? 3.383 6.275 4.255 1.00 92.12 83 ASP A C 1
ATOM 640 O O . ASP A 1 83 ? 3.639 5.744 3.173 1.00 92.12 83 ASP A O 1
ATOM 644 N N . VAL A 1 84 ? 2.967 5.569 5.310 1.00 94.88 84 VAL A N 1
ATOM 645 C CA . VAL A 1 84 ? 2.893 4.102 5.357 1.00 94.88 84 VAL A CA 1
ATOM 646 C C . VAL A 1 84 ? 1.629 3.662 6.088 1.00 94.88 84 V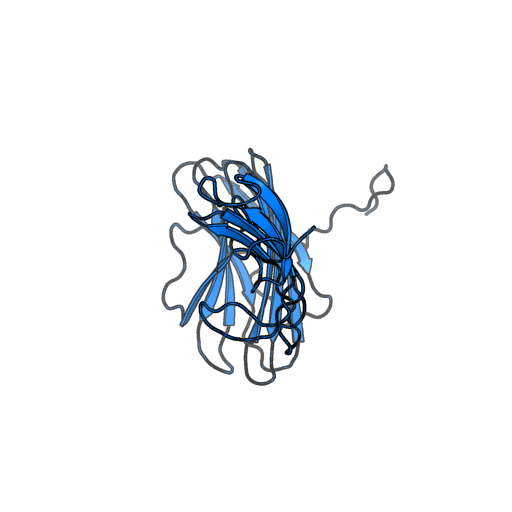AL A C 1
ATOM 648 O O . VAL A 1 84 ? 1.250 4.251 7.101 1.00 94.88 84 VAL A O 1
ATOM 651 N N . CYS A 1 85 ? 0.994 2.600 5.596 1.00 97.38 85 CYS A N 1
ATOM 652 C CA . CYS A 1 85 ? -0.048 1.873 6.322 1.00 97.38 85 CYS A CA 1
ATOM 653 C C . CYS A 1 85 ? 0.477 0.520 6.802 1.00 97.38 85 CYS A C 1
ATOM 655 O O . CYS A 1 85 ? 1.486 0.029 6.312 1.00 97.38 85 CYS A O 1
ATOM 657 N N . TYR A 1 86 ? -0.204 -0.104 7.750 1.00 98.38 86 TYR A N 1
ATOM 658 C CA . TYR A 1 86 ? 0.140 -1.420 8.268 1.00 98.38 86 TYR A CA 1
ATOM 659 C C . TYR A 1 86 ? -1.128 -2.240 8.381 1.00 98.38 86 TYR A C 1
ATOM 661 O O . TYR A 1 86 ? -2.119 -1.747 8.914 1.00 98.38 86 TYR A O 1
ATOM 669 N N . ILE A 1 87 ? -1.074 -3.487 7.931 1.00 98.31 87 ILE A N 1
ATOM 670 C CA . ILE A 1 87 ? -2.040 -4.496 8.354 1.00 98.31 87 ILE A CA 1
ATOM 671 C C . ILE A 1 87 ? -1.364 -5.385 9.393 1.00 98.31 87 ILE A C 1
ATOM 673 O O . ILE A 1 87 ? -0.281 -5.929 9.157 1.00 98.31 87 ILE A O 1
ATOM 677 N N . ILE A 1 88 ? -1.975 -5.464 10.571 1.00 98.31 88 ILE A N 1
ATOM 678 C CA . ILE A 1 88 ? -1.440 -6.169 11.734 1.00 98.31 88 ILE A CA 1
ATOM 679 C C . ILE A 1 88 ? -2.458 -7.216 12.149 1.00 98.31 88 ILE A C 1
ATOM 681 O O . ILE A 1 88 ? -3.606 -6.873 12.404 1.00 98.31 88 ILE A O 1
ATOM 685 N N . TYR A 1 89 ? -2.046 -8.477 12.219 1.00 97.81 89 TYR A N 1
ATOM 686 C CA . TYR A 1 89 ? -2.915 -9.569 12.638 1.00 97.81 89 TYR A CA 1
ATOM 687 C C . TYR A 1 89 ? -2.577 -10.043 14.044 1.00 97.81 89 TYR A C 1
ATOM 689 O O . TYR A 1 89 ? -1.414 -10.061 14.456 1.00 97.81 89 TYR A O 1
ATOM 697 N N . PHE A 1 90 ? -3.614 -10.475 14.746 1.00 97.06 90 PHE A N 1
ATOM 698 C CA . PHE A 1 90 ? -3.571 -11.028 16.092 1.00 97.06 90 PHE A CA 1
ATOM 699 C C . PHE A 1 90 ? -4.367 -12.328 16.126 1.00 97.06 90 PHE A C 1
ATOM 701 O O . PHE A 1 90 ? -5.214 -12.562 15.264 1.00 97.06 90 PHE A O 1
ATOM 708 N N . GLY A 1 91 ? -4.101 -13.171 17.123 1.00 94.50 91 GLY A N 1
ATOM 709 C CA . GLY A 1 91 ? -4.711 -14.496 17.192 1.00 94.50 91 GLY A CA 1
ATOM 710 C C . GLY A 1 91 ? -4.287 -15.404 16.031 1.00 94.50 91 GLY A C 1
ATOM 711 O O . GLY A 1 91 ? -3.334 -15.113 15.296 1.00 94.50 91 GLY A O 1
ATOM 712 N N . THR A 1 92 ? -4.994 -16.524 15.897 1.00 90.62 92 THR A N 1
ATOM 713 C CA . THR A 1 92 ? -4.738 -17.599 14.923 1.00 90.62 92 THR A CA 1
ATOM 714 C C . THR A 1 92 ? -6.043 -18.320 14.580 1.00 90.62 92 THR A C 1
ATOM 716 O O . THR A 1 92 ? -6.887 -18.455 15.466 1.00 90.62 92 THR A O 1
ATOM 719 N N . GLY A 1 93 ? -6.187 -18.848 13.359 1.00 88.56 93 GLY A N 1
ATOM 720 C CA . GLY A 1 93 ? -7.359 -19.637 12.973 1.00 88.56 93 GLY A CA 1
ATOM 721 C C . GLY A 1 93 ? -8.648 -18.821 13.049 1.00 88.56 93 GLY A C 1
ATOM 722 O O . GLY A 1 93 ? -8.662 -17.634 12.727 1.00 88.56 93 GLY A O 1
ATOM 723 N N . ALA A 1 94 ? -9.717 -19.442 13.548 1.00 89.00 94 ALA A N 1
ATOM 724 C CA . ALA A 1 94 ? -11.043 -18.832 13.625 1.00 89.00 94 ALA A CA 1
ATOM 725 C C . ALA A 1 94 ? -11.111 -17.548 14.474 1.00 89.00 94 ALA A C 1
ATOM 727 O O . ALA A 1 94 ? -11.996 -16.734 14.239 1.00 89.00 94 ALA A O 1
ATOM 728 N N . ASP A 1 95 ? -10.179 -17.338 15.414 1.00 91.12 95 ASP A N 1
ATOM 729 C CA . ASP A 1 95 ? -10.113 -16.138 16.265 1.00 91.12 95 ASP A CA 1
ATOM 730 C C . ASP A 1 95 ? -9.190 -15.046 15.694 1.00 91.12 95 ASP A C 1
ATOM 732 O O . ASP A 1 95 ? -8.961 -14.007 16.324 1.00 91.12 95 ASP A O 1
ATOM 736 N N . ARG A 1 96 ? -8.600 -15.276 14.516 1.00 93.69 96 ARG A N 1
ATOM 737 C CA . ARG A 1 96 ? -7.652 -14.345 13.908 1.00 93.69 96 ARG A CA 1
ATOM 738 C C . ARG A 1 96 ? -8.370 -13.084 13.431 1.00 93.69 96 ARG A C 1
ATOM 740 O O . ARG A 1 96 ? -9.290 -13.152 12.621 1.00 93.69 96 ARG A O 1
ATOM 747 N N . TYR A 1 97 ? -7.900 -11.923 13.879 1.00 96.00 97 TYR A N 1
ATOM 748 C CA . TYR A 1 97 ? -8.425 -10.615 13.478 1.00 96.00 97 TYR A CA 1
ATOM 749 C C . TYR A 1 97 ? -7.301 -9.695 12.996 1.00 96.00 97 TYR A C 1
ATOM 751 O O . TYR A 1 97 ? -6.125 -9.914 13.300 1.00 96.00 97 TYR A O 1
ATOM 759 N N . GLY A 1 98 ? -7.659 -8.679 12.213 1.00 97.12 98 GLY A N 1
ATOM 760 C CA . GLY A 1 98 ? -6.734 -7.712 11.631 1.00 97.12 98 GLY A CA 1
ATOM 761 C C . GLY A 1 98 ? -7.018 -6.288 12.091 1.00 97.12 98 GLY A C 1
ATOM 762 O O . GLY A 1 98 ? -8.162 -5.901 12.297 1.00 97.12 98 GLY A O 1
ATOM 763 N N . GLU A 1 99 ? -5.985 -5.468 12.209 1.00 98.31 99 GLU A N 1
ATOM 764 C CA . GLU A 1 99 ? -6.107 -4.029 12.406 1.00 98.31 99 GLU A CA 1
ATOM 765 C C . GLU A 1 99 ? -5.361 -3.291 11.302 1.00 98.31 99 GLU A C 1
ATOM 767 O O . GLU A 1 99 ? -4.198 -3.590 11.011 1.00 98.31 99 GLU A O 1
ATOM 772 N N . LEU A 1 100 ? -6.027 -2.301 10.708 1.00 98.50 100 LEU A N 1
ATOM 773 C CA . LEU A 1 100 ? -5.409 -1.404 9.743 1.00 98.50 100 LEU A CA 1
ATOM 774 C C . LEU A 1 100 ? -4.936 -0.149 10.468 1.00 98.50 100 LEU A C 1
ATOM 776 O O . LEU A 1 100 ? -5.728 0.546 11.103 1.00 98.50 100 LEU A O 1
ATOM 780 N N . TRP A 1 101 ? -3.651 0.153 10.349 1.00 98.69 101 TRP A N 1
ATOM 781 C CA . TRP A 1 101 ? -3.011 1.304 10.974 1.00 98.69 101 TRP A CA 1
ATOM 782 C C . TRP A 1 101 ? -2.352 2.199 9.930 1.00 98.69 101 TRP A C 1
ATOM 784 O O . TRP A 1 101 ? -1.911 1.726 8.886 1.00 98.69 101 TRP A O 1
ATOM 794 N N . ALA A 1 102 ? -2.222 3.488 10.228 1.00 97.69 102 ALA A N 1
ATOM 795 C CA . ALA A 1 102 ? -1.439 4.433 9.437 1.00 97.69 102 ALA A CA 1
ATOM 796 C C . ALA A 1 102 ? -0.365 5.090 10.303 1.00 97.69 102 ALA A C 1
ATOM 798 O O . ALA A 1 102 ? -0.634 5.474 11.442 1.00 97.69 102 ALA A O 1
ATOM 799 N N . ARG A 1 103 ? 0.845 5.245 9.760 1.00 97.06 103 ARG A N 1
ATOM 800 C CA . ARG A 1 103 ? 1.890 6.079 10.357 1.00 97.06 103 ARG A CA 1
ATOM 801 C C . ARG A 1 103 ? 1.750 7.503 9.856 1.00 97.06 103 ARG A C 1
ATOM 803 O O . ARG A 1 103 ? 1.542 7.726 8.669 1.00 97.06 103 ARG A O 1
ATOM 810 N N . VAL A 1 104 ? 1.899 8.449 10.770 1.00 95.88 104 VAL A N 1
ATOM 811 C CA . VAL A 1 104 ? 1.825 9.884 10.526 1.00 95.88 104 VAL A CA 1
ATOM 812 C C . VAL A 1 104 ? 3.140 10.522 10.946 1.00 95.88 104 VAL A C 1
ATOM 814 O O . VAL A 1 104 ? 3.589 10.373 12.084 1.00 95.88 104 VAL A O 1
ATOM 817 N N . LEU A 1 105 ? 3.770 11.231 10.015 1.00 95.00 105 LEU A N 1
ATOM 818 C CA . LEU A 1 105 ? 5.054 11.887 10.225 1.00 95.00 105 LEU A CA 1
ATOM 819 C C . LEU A 1 105 ? 4.930 13.104 11.154 1.00 95.00 105 LEU A C 1
ATOM 821 O O . LEU A 1 105 ? 3.873 13.730 11.265 1.00 95.00 105 LEU A O 1
ATOM 825 N N . LEU A 1 106 ? 6.038 13.476 11.797 1.00 94.25 106 LEU A N 1
ATOM 826 C CA . LEU A 1 106 ? 6.122 14.738 12.532 1.00 94.25 106 LEU A CA 1
ATOM 827 C C . LEU A 1 106 ? 5.860 15.949 11.610 1.00 94.25 106 LEU A C 1
ATOM 829 O O . LEU A 1 106 ? 6.035 15.864 10.395 1.00 94.25 106 LEU A O 1
ATOM 833 N N . TRP A 1 107 ? 5.444 17.073 12.198 1.00 92.31 107 TRP A N 1
ATOM 834 C CA . TRP A 1 107 ? 5.097 18.329 11.502 1.00 92.31 107 TRP A CA 1
ATOM 835 C C . TRP A 1 107 ? 3.930 18.261 10.509 1.00 92.31 107 TRP A C 1
ATOM 837 O O . TRP A 1 107 ? 3.649 19.235 9.811 1.00 92.31 107 TRP A O 1
ATOM 847 N N . SER A 1 108 ? 3.179 17.163 10.500 1.00 92.44 108 SER A N 1
ATOM 848 C CA . SER A 1 108 ? 1.955 17.051 9.703 1.00 92.44 108 SER A CA 1
ATOM 849 C C . SER A 1 108 ? 0.866 18.062 10.111 1.00 92.44 108 SER A C 1
ATOM 851 O O . SER A 1 108 ? -0.051 18.333 9.336 1.00 92.44 108 SER A O 1
ATOM 853 N N . ASN A 1 109 ? 1.002 18.671 11.295 1.00 92.44 109 ASN A N 1
ATOM 854 C CA . ASN A 1 109 ? 0.121 19.671 11.891 1.00 92.44 109 ASN A CA 1
ATOM 855 C C . ASN A 1 109 ? -1.324 19.176 11.902 1.00 92.44 109 ASN A C 1
ATOM 857 O O . ASN A 1 109 ? -1.562 18.100 12.431 1.00 92.44 109 ASN A O 1
ATOM 861 N N . TYR A 1 110 ? -2.277 19.937 11.365 1.00 93.44 110 TYR A N 1
ATOM 862 C CA . TYR A 1 110 ? -3.670 19.512 11.296 1.00 93.44 110 TYR A CA 1
ATOM 863 C C . TYR A 1 110 ? -3.841 18.402 10.261 1.00 93.44 110 TYR A C 1
ATOM 865 O O . TYR A 1 110 ? -3.517 18.608 9.087 1.00 93.44 110 TYR A O 1
ATOM 873 N N . LEU A 1 111 ? -4.366 17.259 10.705 1.00 94.38 111 LEU A N 1
ATOM 874 C CA . LEU A 1 111 ? -4.773 16.147 9.854 1.00 94.38 111 LEU A CA 1
ATOM 875 C C . LEU A 1 111 ? -6.220 15.761 10.123 1.00 94.38 111 LEU A C 1
ATOM 877 O O . LEU A 1 111 ? -6.654 15.742 11.271 1.00 94.38 111 LEU A O 1
ATOM 881 N N . THR A 1 112 ? -6.906 15.352 9.070 1.00 96.38 112 THR A N 1
ATOM 882 C CA . THR A 1 112 ? -8.257 14.805 9.116 1.00 96.38 112 THR A CA 1
ATOM 883 C C . THR A 1 112 ? -8.250 13.458 8.415 1.00 96.38 112 THR A C 1
ATOM 885 O O . THR A 1 112 ? -7.937 13.385 7.225 1.00 96.38 112 THR A O 1
ATOM 888 N N . PHE A 1 113 ? -8.606 12.401 9.142 1.00 97.38 113 PHE A N 1
ATOM 889 C CA . PHE A 1 113 ? -8.910 11.094 8.567 1.00 97.38 113 PHE A CA 1
ATOM 890 C C . PHE A 1 113 ? -10.422 10.945 8.436 1.00 97.38 113 PHE A C 1
ATOM 892 O O . PHE A 1 113 ? -11.158 11.244 9.376 1.00 97.38 113 PHE A O 1
ATOM 899 N N . GLN A 1 114 ? -10.890 10.472 7.286 1.00 97.19 114 GLN A N 1
ATOM 900 C CA . GLN A 1 114 ? -12.307 10.214 7.031 1.00 97.19 114 GLN A CA 1
ATOM 901 C C . GLN A 1 114 ? -12.477 8.842 6.406 1.00 97.19 114 GLN A C 1
ATOM 903 O O . GLN A 1 114 ? -11.800 8.537 5.430 1.00 97.19 114 GLN A O 1
ATOM 908 N N . GLN A 1 115 ? -13.420 8.054 6.913 1.00 96.25 115 GLN A N 1
ATOM 909 C CA . GLN A 1 115 ? -13.938 6.901 6.190 1.00 96.25 115 GLN A CA 1
ATOM 910 C C . GLN A 1 115 ? -14.938 7.402 5.146 1.00 96.25 115 GLN A C 1
ATOM 912 O O . GLN A 1 115 ? -15.972 7.976 5.499 1.00 96.25 115 GLN A O 1
ATOM 917 N N . THR A 1 116 ? -14.634 7.195 3.870 1.00 95.12 116 THR A N 1
ATOM 918 C CA . THR A 1 116 ? -15.428 7.728 2.752 1.00 95.12 116 THR A CA 1
ATOM 919 C C . THR A 1 116 ? -16.244 6.664 2.036 1.00 95.12 116 THR A C 1
ATOM 921 O O . THR A 1 116 ? -17.215 6.994 1.355 1.00 95.12 116 THR A O 1
ATOM 924 N N . ASN A 1 117 ? -15.888 5.388 2.203 1.00 92.56 117 ASN A N 1
ATOM 925 C CA . ASN A 1 117 ? -16.609 4.285 1.585 1.00 92.56 117 ASN A CA 1
ATOM 926 C C . ASN A 1 117 ? -16.428 2.966 2.349 1.00 92.56 117 ASN A C 1
ATOM 928 O O . ASN A 1 117 ? -15.460 2.783 3.091 1.00 92.56 117 ASN A O 1
ATOM 932 N N . GLN A 1 118 ? -17.373 2.053 2.144 1.00 90.81 118 GLN A N 1
ATOM 933 C CA . GLN A 1 118 ? -17.422 0.722 2.743 1.00 90.81 118 GLN A CA 1
ATOM 934 C C . GLN A 1 118 ? -18.291 -0.211 1.883 1.00 90.81 118 GLN A C 1
ATOM 936 O O . GLN A 1 118 ? -19.231 0.246 1.229 1.00 90.81 118 GLN A O 1
ATOM 941 N N . SER A 1 119 ? -17.989 -1.514 1.874 1.00 87.75 119 SER A N 1
ATOM 942 C CA . SER A 1 119 ? -18.832 -2.533 1.227 1.00 87.75 119 SER A CA 1
ATOM 943 C C . SER A 1 119 ? -20.248 -2.582 1.830 1.00 87.75 119 SER A C 1
ATOM 945 O O . SER A 1 119 ? -20.439 -2.347 3.017 1.00 87.75 119 SER A O 1
ATOM 947 N N . GLN A 1 120 ? -21.267 -2.876 1.014 1.00 74.69 120 GLN A N 1
ATOM 948 C CA . GLN A 1 120 ? -22.678 -2.772 1.433 1.00 74.69 120 GLN A CA 1
ATOM 949 C C . GLN A 1 120 ? -23.138 -3.865 2.413 1.00 74.69 120 GLN A C 1
ATOM 951 O O . GLN A 1 120 ? -24.156 -3.690 3.078 1.00 74.69 120 GLN A O 1
ATOM 956 N N . GLU A 1 121 ? -22.379 -4.953 2.543 1.00 66.50 121 GLU A N 1
ATOM 957 C CA . GLU A 1 121 ? -22.581 -5.993 3.550 1.00 66.50 121 GLU A CA 1
ATOM 958 C C . GLU A 1 121 ? -21.394 -5.959 4.516 1.00 66.50 121 GLU A C 1
ATOM 960 O O . GLU A 1 121 ? -20.251 -6.134 4.097 1.00 66.50 121 GLU A O 1
ATOM 965 N N . THR A 1 122 ? -21.616 -5.685 5.802 1.00 61.28 122 THR A N 1
ATOM 966 C CA . THR A 1 122 ? -20.510 -5.634 6.773 1.00 61.28 122 THR A CA 1
ATOM 967 C C . THR A 1 122 ? -20.970 -6.019 8.160 1.00 61.28 122 THR A C 1
ATOM 969 O O . THR A 1 122 ? -21.661 -5.248 8.824 1.00 61.28 122 THR A O 1
ATOM 972 N N . ILE A 1 123 ? -20.515 -7.182 8.615 1.00 69.19 123 ILE A N 1
ATOM 973 C CA . ILE A 1 123 ? -20.518 -7.545 10.032 1.00 69.19 123 ILE A CA 1
ATOM 974 C C . ILE A 1 123 ? -19.087 -7.647 10.611 1.00 69.19 123 ILE A C 1
ATOM 976 O O . ILE A 1 123 ? -18.962 -7.405 11.809 1.00 69.19 123 ILE A O 1
ATOM 980 N N . PRO A 1 124 ? -17.979 -7.848 9.848 1.00 80.81 124 PRO A N 1
ATOM 981 C CA . PRO A 1 124 ? -16.670 -7.929 10.494 1.00 80.81 124 PRO A CA 1
ATOM 982 C C . PRO A 1 124 ? -15.827 -6.638 10.440 1.00 80.81 124 PRO A C 1
ATOM 984 O O . PRO A 1 124 ? -14.638 -6.709 10.715 1.00 80.81 124 PRO A O 1
ATOM 987 N N . LEU A 1 125 ? -16.376 -5.452 10.130 1.00 92.12 125 LEU A N 1
ATOM 988 C CA . LEU A 1 125 ? -15.638 -4.179 10.271 1.00 92.12 125 LEU A CA 1
ATOM 989 C C . LEU A 1 125 ? -16.069 -3.443 11.544 1.00 92.12 125 LEU A C 1
ATOM 991 O O . LEU A 1 125 ? -17.234 -3.087 11.680 1.00 92.12 125 LEU A O 1
ATOM 995 N N . ASN A 1 126 ? -15.122 -3.171 12.438 1.00 93.06 126 ASN A N 1
ATOM 996 C CA . ASN A 1 126 ? -15.353 -2.533 13.731 1.00 93.06 126 ASN A CA 1
ATOM 997 C C . ASN A 1 126 ? -14.306 -1.449 14.029 1.00 93.06 126 ASN A C 1
ATOM 999 O O . ASN A 1 126 ? -13.331 -1.277 13.294 1.00 93.06 126 ASN A O 1
ATOM 1003 N N . ASP A 1 127 ? -14.518 -0.703 15.115 1.00 94.94 127 ASP A N 1
ATOM 1004 C CA . ASP A 1 127 ? -13.584 0.293 15.657 1.00 94.94 127 ASP A CA 1
ATOM 1005 C C . ASP A 1 127 ? -13.057 1.318 14.639 1.00 94.94 127 ASP A C 1
ATOM 1007 O O . ASP A 1 127 ? -11.877 1.686 14.646 1.00 94.94 127 ASP A O 1
ATOM 1011 N N . VAL A 1 128 ? -13.926 1.785 13.741 1.00 96.19 128 VAL A N 1
ATOM 1012 C CA . VAL A 1 128 ? -13.521 2.692 12.666 1.00 96.19 128 VAL A CA 1
ATOM 1013 C C . VAL A 1 128 ? -13.252 4.098 13.207 1.00 96.19 128 VAL A C 1
ATOM 1015 O O . VAL A 1 128 ? -14.162 4.777 13.675 1.00 96.19 128 VAL A O 1
ATOM 1018 N N . LEU A 1 129 ? -11.997 4.545 13.122 1.00 96.94 129 LEU A N 1
ATOM 1019 C CA . LEU A 1 129 ? -11.517 5.874 13.527 1.00 96.94 129 LEU A CA 1
ATOM 1020 C C . LEU A 1 129 ? -11.890 6.292 14.961 1.00 96.94 129 LEU A C 1
ATOM 1022 O O . LEU A 1 129 ? -12.038 7.479 15.242 1.00 96.94 129 LEU A O 1
ATOM 1026 N N . ILE A 1 130 ? -12.002 5.344 15.895 1.00 95.81 130 ILE A N 1
ATOM 1027 C CA . ILE A 1 130 ? -12.321 5.659 17.299 1.00 95.81 130 ILE A CA 1
ATOM 1028 C C . ILE A 1 130 ? -11.076 5.827 18.184 1.00 95.81 130 ILE A C 1
ATOM 1030 O O . ILE A 1 130 ? -11.130 6.521 19.198 1.00 95.81 130 ILE A O 1
ATOM 1034 N N . SER A 1 131 ? -9.938 5.240 17.806 1.00 95.12 131 SER A N 1
ATOM 1035 C CA . SER A 1 131 ? -8.722 5.205 18.633 1.00 95.12 131 SER A CA 1
ATOM 1036 C C . SER A 1 131 ? -7.947 6.521 18.630 1.00 95.12 131 SER A C 1
ATOM 1038 O O . SER A 1 131 ? -8.012 7.294 17.677 1.00 95.12 131 SER A O 1
ATOM 1040 N N . GLU A 1 132 ? -7.211 6.799 19.704 1.00 95.50 132 GLU A N 1
ATOM 1041 C CA . GLU A 1 132 ? -6.235 7.895 19.740 1.00 95.50 132 GLU A CA 1
ATOM 1042 C C . GLU A 1 132 ? -4.936 7.514 19.026 1.00 95.50 132 GLU A C 1
ATOM 1044 O O . GLU A 1 132 ? -4.610 6.332 18.896 1.00 95.50 132 GLU A O 1
ATOM 1049 N N . MET A 1 133 ? -4.169 8.523 18.608 1.00 95.50 133 MET A N 1
ATOM 1050 C CA . MET A 1 133 ? -2.827 8.298 18.076 1.00 95.50 133 MET A CA 1
ATOM 1051 C C . MET A 1 133 ? -1.872 7.772 19.153 1.00 95.50 133 MET A C 1
ATOM 1053 O O . MET A 1 133 ? -1.941 8.183 20.310 1.00 95.50 133 MET A O 1
ATOM 1057 N N . GLN A 1 134 ? -0.970 6.877 18.756 1.00 96.69 134 GLN A N 1
ATOM 1058 C CA . GLN A 1 134 ? 0.006 6.230 19.628 1.00 96.69 134 GLN A CA 1
ATOM 1059 C C . GLN A 1 134 ? 1.434 6.398 19.090 1.00 96.69 134 GLN A C 1
ATOM 1061 O O . GLN A 1 134 ? 1.651 6.350 17.875 1.00 96.69 134 GLN A O 1
ATOM 1066 N N . PRO A 1 135 ? 2.450 6.512 19.964 1.00 96.88 135 PRO A N 1
ATOM 1067 C CA . PRO A 1 135 ? 3.839 6.666 19.529 1.00 96.88 135 PRO A CA 1
ATOM 1068 C C . PRO A 1 135 ? 4.399 5.394 18.872 1.00 96.88 135 PRO A C 1
ATOM 1070 O O . PRO A 1 135 ? 5.421 5.445 18.190 1.00 96.88 135 PRO A O 1
ATOM 1073 N N . GLN A 1 136 ? 3.749 4.248 19.076 1.00 96.75 136 GLN A N 1
ATOM 1074 C CA . GLN A 1 136 ? 4.194 2.933 18.625 1.00 96.75 136 GLN A CA 1
ATOM 1075 C C . GLN A 1 136 ? 3.002 2.111 18.126 1.00 96.75 136 GLN A C 1
ATOM 1077 O O . GLN A 1 136 ? 1.867 2.335 18.544 1.00 96.75 136 GLN A O 1
ATOM 1082 N N . LEU A 1 137 ? 3.281 1.158 17.236 1.00 97.81 137 LEU A N 1
ATOM 1083 C CA . LEU A 1 137 ? 2.322 0.125 16.851 1.00 97.81 137 LEU A CA 1
ATOM 1084 C C . LEU A 1 137 ? 2.039 -0.820 18.036 1.00 97.81 137 LEU A C 1
ATOM 1086 O O . LEU A 1 137 ? 2.889 -0.952 18.922 1.00 97.81 137 LEU A O 1
ATOM 1090 N N . PRO A 1 138 ? 0.874 -1.490 18.054 1.00 96.75 138 PRO A N 1
ATOM 1091 C CA . PRO A 1 138 ? 0.535 -2.455 19.097 1.00 96.75 138 PRO A CA 1
ATOM 1092 C C . PRO A 1 138 ? 1.529 -3.628 19.159 1.00 96.75 138 PRO A C 1
ATOM 1094 O O . PRO A 1 138 ? 2.067 -4.074 18.143 1.00 96.75 138 PRO A O 1
ATOM 1097 N N . SER A 1 139 ? 1.761 -4.143 20.369 1.00 94.50 139 SER A N 1
ATOM 1098 C CA . SER A 1 139 ? 2.564 -5.344 20.625 1.00 94.50 139 SER A CA 1
ATOM 1099 C C . SER A 1 139 ? 1.698 -6.611 20.627 1.00 94.50 139 SER A C 1
ATOM 1101 O O . SER A 1 139 ? 0.475 -6.537 20.692 1.00 94.50 139 SER A O 1
ATOM 1103 N N . GLY A 1 140 ? 2.324 -7.791 20.548 1.00 93.75 140 GLY A N 1
ATOM 1104 C CA . GLY A 1 140 ? 1.608 -9.077 20.601 1.00 93.75 140 GLY A CA 1
ATOM 1105 C C . GLY A 1 140 ? 0.978 -9.531 19.278 1.00 93.75 140 GLY A C 1
ATOM 1106 O O . GLY A 1 140 ? 0.193 -10.475 19.271 1.00 93.75 140 GLY A O 1
ATOM 1107 N N . ALA A 1 141 ? 1.321 -8.883 18.163 1.00 95.19 141 ALA A N 1
ATOM 1108 C CA . ALA A 1 141 ? 0.876 -9.289 16.834 1.00 95.19 141 ALA A CA 1
ATOM 1109 C C . ALA A 1 141 ? 1.434 -10.667 16.437 1.00 95.19 141 ALA A C 1
ATOM 1111 O O . ALA A 1 141 ? 2.614 -10.951 16.656 1.00 95.19 141 ALA A O 1
ATOM 1112 N N . SER A 1 142 ? 0.606 -11.492 15.792 1.00 95.62 142 SER A N 1
ATOM 1113 C CA . SER A 1 142 ? 1.045 -12.740 15.154 1.00 95.62 142 SER A CA 1
ATOM 1114 C C . SER A 1 142 ? 1.757 -12.469 13.828 1.00 95.62 142 SER A C 1
ATOM 1116 O O . SER A 1 142 ? 2.689 -13.183 13.462 1.00 95.62 142 SER A O 1
ATOM 1118 N N . SER A 1 143 ? 1.365 -11.409 13.116 1.00 95.62 143 SER A N 1
ATOM 1119 C CA . SER A 1 143 ? 2.080 -10.909 11.939 1.00 95.62 143 SER A CA 1
ATOM 1120 C C . SER A 1 143 ? 1.795 -9.427 11.698 1.00 95.62 143 SER A C 1
ATOM 1122 O O . SER A 1 143 ? 0.763 -8.901 12.107 1.00 95.62 143 SER A O 1
ATOM 1124 N N . SER A 1 144 ? 2.720 -8.737 11.033 1.00 96.94 144 SER A N 1
ATOM 1125 C CA . SER A 1 144 ? 2.579 -7.326 10.669 1.00 96.94 144 SER A CA 1
ATOM 1126 C C . SER A 1 144 ? 3.224 -7.086 9.314 1.00 96.94 144 SER A C 1
ATOM 1128 O O . SER A 1 144 ? 4.349 -7.526 9.078 1.00 96.94 144 SER A O 1
ATOM 1130 N N . THR A 1 145 ? 2.509 -6.405 8.421 1.00 97.31 145 THR A N 1
ATOM 1131 C CA . THR A 1 145 ? 3.017 -6.047 7.096 1.00 97.31 145 THR A CA 1
ATOM 1132 C C . THR A 1 145 ? 2.858 -4.556 6.854 1.00 97.31 145 THR A C 1
ATOM 1134 O O . THR A 1 145 ? 1.759 -4.014 6.964 1.00 97.31 145 THR A O 1
ATOM 1137 N N . ALA A 1 146 ? 3.962 -3.897 6.496 1.00 96.75 146 ALA A N 1
ATOM 1138 C CA . ALA A 1 146 ? 3.956 -2.512 6.047 1.00 96.75 146 ALA A CA 1
ATOM 1139 C C . ALA A 1 146 ? 3.476 -2.421 4.589 1.00 96.75 146 ALA A C 1
ATOM 1141 O O . ALA A 1 146 ? 3.947 -3.144 3.711 1.00 96.75 146 ALA A O 1
ATOM 1142 N N . LEU A 1 147 ? 2.545 -1.508 4.346 1.00 95.25 147 LEU A N 1
ATOM 1143 C CA . LEU A 1 147 ? 1.890 -1.225 3.079 1.00 95.25 147 LEU A CA 1
ATOM 1144 C C . LEU A 1 147 ? 2.360 0.151 2.606 1.00 95.25 147 LEU A C 1
ATOM 1146 O O . LEU A 1 147 ? 2.059 1.175 3.223 1.00 95.25 147 LEU A O 1
ATOM 1150 N N . PHE A 1 148 ? 3.113 0.173 1.514 1.00 91.94 148 PHE A N 1
ATOM 1151 C CA . PHE A 1 148 ? 3.669 1.396 0.943 1.00 91.94 148 PHE A CA 1
ATOM 1152 C C . PHE A 1 148 ? 2.845 1.846 -0.257 1.00 91.94 148 PHE A C 1
ATOM 1154 O O . PHE A 1 148 ? 2.291 1.023 -0.985 1.00 91.94 148 PHE A O 1
ATOM 1161 N N . ALA A 1 149 ? 2.773 3.159 -0.482 1.00 87.44 149 ALA A N 1
ATOM 1162 C CA . ALA A 1 149 ? 2.213 3.672 -1.722 1.00 87.44 149 ALA A CA 1
ATOM 1163 C C . ALA A 1 149 ? 3.000 3.088 -2.898 1.00 87.44 149 ALA A C 1
ATOM 1165 O O . ALA A 1 149 ? 4.223 2.961 -2.816 1.00 87.44 149 ALA A O 1
ATOM 1166 N N . ASN A 1 150 ? 2.313 2.762 -3.994 1.00 72.31 150 ASN A N 1
ATOM 1167 C CA . ASN A 1 150 ? 2.977 2.361 -5.232 1.00 72.31 150 ASN A CA 1
ATOM 1168 C C . ASN A 1 150 ? 3.733 3.572 -5.797 1.00 72.31 150 ASN A C 1
ATOM 1170 O O . ASN A 1 150 ? 3.216 4.324 -6.621 1.00 72.31 150 ASN A O 1
ATOM 1174 N N . GLN A 1 151 ? 4.944 3.793 -5.295 1.00 65.06 151 GLN A N 1
ATOM 1175 C CA . GLN A 1 151 ? 5.866 4.827 -5.730 1.00 65.06 151 GLN A CA 1
ATOM 1176 C C . GLN A 1 151 ? 6.996 4.147 -6.486 1.00 65.06 151 GLN A C 1
ATOM 1178 O O . GLN A 1 151 ? 7.907 3.558 -5.907 1.00 65.06 151 GLN A O 1
ATOM 1183 N N . PHE A 1 152 ? 6.927 4.218 -7.809 1.00 61.44 152 PHE A N 1
ATOM 1184 C CA . PHE A 1 152 ? 7.986 3.714 -8.664 1.00 61.44 152 PHE A CA 1
ATOM 1185 C C . PHE A 1 152 ? 8.985 4.833 -8.934 1.00 61.44 152 PHE A C 1
ATOM 1187 O O . PHE A 1 152 ? 8.916 5.526 -9.944 1.00 61.44 152 PHE A O 1
ATOM 1194 N N . ASN A 1 153 ? 9.934 4.999 -8.016 1.00 50.75 153 ASN A N 1
ATOM 1195 C CA . ASN A 1 153 ? 11.110 5.850 -8.232 1.00 50.75 153 ASN A CA 1
ATOM 1196 C C . ASN A 1 153 ? 12.228 5.097 -8.985 1.00 50.75 153 ASN A C 1
ATOM 1198 O O . ASN A 1 153 ? 13.363 5.563 -9.072 1.00 50.75 153 ASN A O 1
ATOM 1202 N N . SER A 1 154 ? 11.922 3.898 -9.487 1.00 49.66 154 SER A N 1
ATOM 1203 C CA . SER A 1 154 ? 12.829 2.975 -10.160 1.00 49.66 154 SER A CA 1
ATOM 1204 C C . SER A 1 154 ? 12.052 2.067 -11.124 1.00 49.66 154 SER A C 1
ATOM 1206 O O . SER A 1 154 ? 10.850 2.225 -11.335 1.00 49.66 154 SER A O 1
ATOM 1208 N N . VAL A 1 155 ? 12.763 1.139 -11.762 1.00 50.34 155 VAL A N 1
ATOM 1209 C CA . VAL A 1 155 ? 12.237 0.274 -12.820 1.00 50.34 155 VAL A CA 1
ATOM 1210 C C . VAL A 1 155 ? 11.103 -0.632 -12.313 1.00 50.34 155 VAL A C 1
ATOM 1212 O O . VAL A 1 155 ? 11.277 -1.369 -11.345 1.00 50.34 155 VAL A O 1
ATOM 1215 N N . VAL A 1 156 ? 9.959 -0.604 -13.007 1.00 63.22 156 VAL A N 1
ATOM 1216 C CA . VAL A 1 156 ? 8.757 -1.406 -12.713 1.00 63.22 156 VAL A CA 1
ATOM 1217 C C . VAL A 1 156 ? 8.770 -2.705 -13.511 1.00 63.22 156 VAL A C 1
ATOM 1219 O O . VAL A 1 156 ? 9.007 -2.690 -14.719 1.00 63.22 156 VAL A O 1
ATOM 1222 N N . HIS A 1 157 ? 8.465 -3.823 -12.851 1.00 56.28 157 HIS A N 1
ATOM 1223 C CA . HIS A 1 157 ? 8.239 -5.114 -13.497 1.00 56.28 157 HIS A CA 1
ATOM 1224 C C . HIS A 1 157 ? 6.745 -5.454 -13.456 1.00 56.28 157 HIS A C 1
ATOM 1226 O O . HIS A 1 157 ? 6.147 -5.440 -12.383 1.00 56.28 157 HIS A O 1
ATOM 1232 N N . ILE A 1 158 ? 6.146 -5.751 -14.614 1.00 61.59 158 ILE A N 1
ATOM 1233 C CA . ILE A 1 158 ? 4.738 -6.154 -14.725 1.00 61.59 158 ILE A CA 1
ATOM 1234 C C . ILE A 1 158 ? 4.699 -7.624 -15.154 1.00 61.59 158 ILE A C 1
ATOM 1236 O O . ILE A 1 158 ? 4.989 -7.950 -16.307 1.00 61.59 158 ILE A O 1
ATOM 1240 N N . SER A 1 159 ? 4.339 -8.499 -14.215 1.00 54.34 159 SER A N 1
ATOM 1241 C CA . SER A 1 159 ? 4.082 -9.928 -14.431 1.00 54.34 159 SER A CA 1
ATOM 1242 C C . SER A 1 159 ? 2.577 -10.208 -14.412 1.00 54.34 159 SER A C 1
ATOM 1244 O O . SER A 1 159 ? 1.881 -9.704 -13.531 1.00 54.34 159 SER A O 1
ATOM 1246 N N . SER A 1 160 ? 2.064 -11.024 -15.336 1.00 48.22 160 SER A N 1
ATOM 1247 C CA . SER A 1 160 ? 0.675 -11.501 -15.279 1.00 48.22 160 SER A CA 1
ATOM 1248 C C . SER A 1 160 ? 0.503 -12.603 -14.229 1.00 48.22 160 SER A C 1
ATOM 1250 O O . SER A 1 160 ? 1.359 -13.475 -14.124 1.00 48.22 160 SER A O 1
ATOM 1252 N N . SER A 1 161 ? -0.619 -12.604 -13.504 1.00 47.97 161 SER A N 1
ATOM 1253 C CA . SER A 1 161 ? -0.965 -13.585 -12.459 1.00 47.97 161 SER A CA 1
ATOM 1254 C C . SER A 1 161 ? -1.670 -14.850 -12.969 1.00 47.97 161 SER A C 1
ATOM 1256 O O . SER A 1 161 ? -2.247 -15.592 -12.174 1.00 47.97 161 SER A O 1
ATOM 1258 N N . LEU A 1 162 ? -1.641 -15.121 -14.277 1.00 43.75 162 LEU A N 1
ATOM 1259 C CA . LEU A 1 162 ? -2.039 -16.431 -14.780 1.00 43.75 162 LEU A CA 1
ATOM 1260 C C . LEU A 1 162 ? -0.921 -17.429 -14.461 1.00 43.75 162 LEU A C 1
ATOM 1262 O O . LEU A 1 162 ? 0.264 -17.145 -14.604 1.00 43.75 162 LEU A O 1
ATOM 1266 N N . ASN A 1 163 ? -1.331 -18.602 -14.002 1.00 46.06 163 ASN A N 1
ATOM 1267 C CA . ASN A 1 163 ? -0.540 -19.786 -13.669 1.00 46.06 163 ASN A CA 1
ATOM 1268 C C . ASN A 1 163 ? 0.289 -20.357 -14.841 1.00 46.06 163 ASN A C 1
ATOM 1270 O O . ASN A 1 163 ? 0.923 -21.404 -14.712 1.00 46.06 163 ASN A O 1
ATOM 1274 N N . ASP A 1 164 ? 0.367 -19.641 -15.954 1.00 43.59 164 ASP A N 1
ATOM 1275 C CA . ASP A 1 164 ? 1.454 -19.700 -16.903 1.00 43.59 164 ASP A CA 1
ATOM 1276 C C . ASP A 1 164 ? 2.107 -18.309 -17.009 1.00 43.59 164 ASP A C 1
ATOM 1278 O O . ASP A 1 164 ? 1.578 -17.393 -17.624 1.00 43.59 164 ASP A O 1
ATOM 1282 N N . ASN A 1 165 ? 3.296 -18.138 -16.413 1.00 42.81 165 ASN A N 1
ATOM 1283 C CA . ASN A 1 165 ? 4.137 -16.925 -16.482 1.00 42.81 165 ASN A CA 1
ATOM 1284 C C . ASN A 1 165 ? 4.647 -16.625 -17.920 1.00 42.81 165 ASN A C 1
ATOM 1286 O O . ASN A 1 165 ? 5.841 -16.411 -18.136 1.00 42.81 165 ASN A O 1
ATOM 1290 N N . ARG A 1 166 ? 3.760 -16.683 -18.919 1.00 42.38 166 ARG A N 1
ATOM 1291 C CA . ARG A 1 166 ? 4.019 -16.669 -20.360 1.00 42.38 166 ARG A CA 1
ATOM 1292 C C . ARG A 1 166 ? 3.869 -15.289 -21.003 1.00 42.38 166 ARG A C 1
ATOM 1294 O O . ARG A 1 166 ? 4.290 -15.106 -22.143 1.00 42.38 166 ARG A O 1
ATOM 1301 N N . ALA A 1 167 ? 3.317 -14.305 -20.288 1.00 46.53 167 ALA A N 1
ATOM 1302 C CA . ALA A 1 167 ? 3.059 -12.963 -20.810 1.00 46.53 167 ALA A CA 1
ATOM 1303 C C . ALA A 1 167 ? 3.440 -11.863 -19.799 1.00 46.53 167 ALA A C 1
ATOM 1305 O O . ALA A 1 167 ? 2.925 -11.801 -18.689 1.00 46.53 167 ALA A O 1
ATOM 1306 N N . GLY A 1 168 ? 4.345 -10.959 -20.179 1.00 52.81 168 GLY A N 1
ATOM 1307 C CA . GLY A 1 168 ? 4.730 -9.825 -19.334 1.00 52.81 168 GLY A CA 1
ATOM 1308 C C . GLY A 1 168 ? 5.722 -8.879 -20.006 1.00 52.81 168 GLY A C 1
ATOM 1309 O O . GLY A 1 168 ? 6.305 -9.214 -21.040 1.00 52.81 168 GLY A O 1
ATOM 1310 N N . LEU A 1 169 ? 5.898 -7.696 -19.408 1.00 65.12 169 LEU A N 1
ATOM 1311 C CA . LEU A 1 169 ? 6.843 -6.662 -19.835 1.00 65.12 169 LEU A CA 1
ATOM 1312 C C . LEU A 1 169 ? 7.900 -6.484 -18.743 1.00 65.12 169 LEU A C 1
ATOM 1314 O O . LEU A 1 169 ? 7.617 -5.956 -17.663 1.00 65.12 169 LEU A O 1
ATOM 1318 N N . ARG A 1 170 ? 9.136 -6.894 -19.039 1.00 59.78 170 ARG A N 1
ATOM 1319 C CA . ARG A 1 170 ? 10.296 -6.623 -18.184 1.00 59.78 170 ARG A CA 1
ATOM 1320 C C . ARG A 1 170 ? 11.139 -5.526 -18.809 1.00 59.78 170 ARG A C 1
ATOM 1322 O O . ARG A 1 170 ? 11.662 -5.700 -19.905 1.00 59.78 170 ARG A O 1
ATOM 1329 N N . ILE A 1 171 ? 11.305 -4.429 -18.078 1.00 62.00 171 ILE A N 1
ATOM 1330 C CA . ILE A 1 171 ? 12.336 -3.424 -18.334 1.00 62.00 171 ILE A CA 1
ATOM 1331 C C . ILE A 1 171 ? 13.414 -3.673 -17.282 1.00 62.00 171 ILE A C 1
ATOM 1333 O O . ILE A 1 171 ? 13.097 -3.869 -16.113 1.00 62.00 171 ILE A O 1
ATOM 1337 N N . SER A 1 172 ? 14.685 -3.764 -17.662 1.00 53.84 172 SER A N 1
ATOM 1338 C CA . SER A 1 172 ? 15.774 -3.901 -16.685 1.00 53.84 172 SER A CA 1
ATOM 1339 C C . SER A 1 172 ? 17.065 -3.315 -17.227 1.00 53.84 172 SER A C 1
ATOM 1341 O O . SER A 1 172 ? 17.321 -3.400 -18.427 1.00 53.84 172 SER A O 1
ATOM 1343 N N . ARG A 1 173 ? 17.886 -2.760 -16.335 1.00 47.19 173 ARG A N 1
ATOM 1344 C CA . ARG A 1 173 ? 19.227 -2.262 -16.639 1.00 47.19 173 ARG A CA 1
ATOM 1345 C C . ARG A 1 173 ? 20.249 -3.060 -15.833 1.00 47.19 173 ARG A C 1
ATOM 1347 O O . ARG A 1 173 ? 20.094 -3.192 -14.622 1.00 47.19 173 ARG A O 1
ATOM 1354 N N . GLN A 1 174 ? 21.275 -3.577 -16.501 1.00 52.16 174 GLN A N 1
ATOM 1355 C CA . GLN A 1 174 ? 22.437 -4.232 -15.898 1.00 52.16 174 GLN A CA 1
ATOM 1356 C C . GLN A 1 174 ? 23.728 -3.536 -16.349 1.00 52.16 174 GLN A C 1
ATOM 1358 O O . GLN A 1 174 ? 23.694 -2.663 -17.218 1.00 52.16 174 GLN A O 1
ATOM 1363 N N . ALA A 1 175 ? 24.869 -3.910 -15.760 1.00 52.12 175 ALA A N 1
ATOM 1364 C CA . ALA A 1 175 ? 26.175 -3.327 -16.090 1.00 52.12 175 ALA A CA 1
ATOM 1365 C C . ALA A 1 175 ? 26.512 -3.421 -17.592 1.00 52.12 175 ALA A C 1
ATOM 1367 O O . ALA A 1 175 ? 27.163 -2.533 -18.126 1.00 52.12 175 ALA A O 1
ATOM 1368 N N . ASN A 1 176 ? 25.988 -4.445 -18.275 1.00 54.19 176 ASN A N 1
ATOM 1369 C CA . ASN A 1 176 ? 26.260 -4.730 -19.684 1.00 54.19 176 ASN A CA 1
ATOM 1370 C C . ASN A 1 176 ? 25.094 -4.356 -20.621 1.00 54.19 176 ASN A C 1
ATOM 1372 O O . ASN A 1 176 ? 25.003 -4.895 -21.719 1.00 54.19 176 ASN A O 1
ATOM 1376 N N . GLY A 1 177 ? 24.172 -3.483 -20.195 1.00 54.72 177 GLY A N 1
ATOM 1377 C CA . GLY A 1 177 ? 23.116 -2.950 -21.064 1.00 54.72 177 GLY A CA 1
ATOM 1378 C C . GLY A 1 177 ? 21.722 -2.907 -20.438 1.00 54.72 177 GLY A C 1
ATOM 1379 O O . GLY A 1 177 ? 21.474 -3.422 -19.344 1.00 54.72 177 GLY A O 1
ATOM 1380 N N . ALA A 1 178 ? 20.796 -2.261 -21.145 1.00 58.09 178 ALA A N 1
ATOM 1381 C CA . ALA A 1 178 ? 19.386 -2.169 -20.782 1.00 58.09 178 ALA A CA 1
ATOM 1382 C C . ALA A 1 178 ? 18.509 -2.773 -21.884 1.00 58.09 178 ALA A C 1
ATOM 1384 O O . ALA A 1 178 ? 18.859 -2.721 -23.063 1.00 58.09 178 ALA A O 1
ATOM 1385 N N . GLY A 1 179 ? 17.372 -3.350 -21.490 1.00 60.78 179 GLY A N 1
ATOM 1386 C CA . GLY A 1 179 ? 16.495 -4.049 -22.423 1.00 60.78 179 GLY A CA 1
ATOM 1387 C C . GLY A 1 179 ? 15.033 -4.085 -22.020 1.00 60.78 179 GLY A C 1
ATOM 1388 O O . GLY A 1 179 ? 14.706 -4.055 -20.828 1.00 60.78 179 GLY A O 1
ATOM 1389 N N . ILE A 1 180 ? 14.185 -4.191 -23.043 1.00 67.75 180 ILE A N 1
ATOM 1390 C CA . ILE A 1 180 ? 12.770 -4.546 -22.959 1.00 67.75 180 ILE A CA 1
ATOM 1391 C C . ILE A 1 180 ? 12.621 -5.989 -23.456 1.00 67.75 180 ILE A C 1
ATOM 1393 O O . ILE A 1 180 ? 12.998 -6.299 -24.587 1.00 67.75 180 ILE A O 1
ATOM 1397 N N . TYR A 1 181 ? 12.073 -6.861 -22.612 1.00 62.44 181 TYR A N 1
ATOM 1398 C CA . TYR A 1 181 ? 11.900 -8.283 -22.911 1.00 62.44 181 TYR A CA 1
ATOM 1399 C C . TYR A 1 181 ? 10.420 -8.620 -23.090 1.00 62.44 181 TYR A C 1
ATOM 1401 O O . TYR A 1 181 ? 9.606 -8.275 -22.228 1.00 62.44 181 TYR A O 1
ATOM 1409 N N . LEU A 1 182 ? 10.090 -9.311 -24.185 1.00 63.41 182 LEU A N 1
ATOM 1410 C CA . LEU A 1 182 ? 8.721 -9.670 -24.566 1.00 63.41 182 LEU A CA 1
ATOM 1411 C C . LEU A 1 182 ? 8.577 -11.201 -24.670 1.00 63.41 182 LEU A C 1
ATOM 1413 O O . LEU A 1 182 ? 9.383 -11.852 -25.335 1.00 63.41 182 LEU A O 1
ATOM 1417 N N . GLY A 1 183 ? 7.545 -11.763 -24.024 1.00 55.62 183 GLY A N 1
ATOM 1418 C CA . GLY A 1 183 ? 7.159 -13.181 -24.136 1.00 55.62 183 GLY A CA 1
ATOM 1419 C C . GLY A 1 183 ? 8.114 -14.161 -23.443 1.00 55.62 183 GLY A C 1
ATOM 1420 O O . GLY A 1 183 ? 8.899 -14.846 -24.094 1.00 55.62 183 GLY A O 1
ATOM 1421 N N . THR A 1 184 ? 8.065 -14.244 -22.112 1.00 51.69 184 THR A N 1
ATOM 1422 C CA . THR A 1 184 ? 8.916 -15.156 -21.329 1.00 51.69 184 THR A CA 1
ATOM 1423 C C . THR A 1 184 ? 8.304 -16.552 -21.248 1.00 51.69 184 THR A C 1
ATOM 1425 O O . THR A 1 184 ? 7.176 -16.674 -20.812 1.00 51.69 184 THR A O 1
ATOM 1428 N N . SER A 1 185 ? 9.026 -17.630 -21.565 1.00 52.81 185 SER A N 1
ATOM 1429 C CA . SER A 1 185 ? 8.683 -18.953 -21.009 1.00 52.81 185 SER A CA 1
ATOM 1430 C C . SER A 1 185 ? 9.103 -18.999 -19.530 1.00 52.81 185 SER A C 1
ATOM 1432 O O . SER A 1 185 ? 10.157 -18.450 -19.203 1.00 52.81 185 SER A O 1
ATOM 1434 N N . PRO A 1 186 ? 8.352 -19.652 -18.625 1.00 45.97 186 PRO A N 1
ATOM 1435 C CA . PRO A 1 186 ? 8.762 -19.778 -17.233 1.00 45.97 186 PRO A CA 1
ATOM 1436 C C . PRO A 1 186 ? 9.992 -20.688 -17.141 1.00 45.97 186 PRO A C 1
ATOM 1438 O O . PRO A 1 186 ? 9.881 -21.893 -17.351 1.00 45.97 186 PRO A O 1
ATOM 1441 N N . ALA A 1 187 ? 11.159 -20.133 -16.825 1.00 46.44 187 ALA A N 1
ATOM 1442 C CA . ALA A 1 187 ? 12.230 -20.878 -16.172 1.00 46.44 187 ALA A CA 1
ATOM 1443 C C . ALA A 1 187 ? 13.098 -19.923 -15.346 1.00 46.44 187 ALA A C 1
ATOM 1445 O O . ALA A 1 187 ? 13.870 -19.119 -15.865 1.00 46.44 187 ALA A O 1
ATOM 1446 N N . THR A 1 188 ? 12.851 -20.023 -14.044 1.00 44.12 188 THR A N 1
ATOM 1447 C CA . THR A 1 188 ? 13.725 -19.788 -12.893 1.00 44.12 188 THR A CA 1
ATOM 1448 C C . THR A 1 188 ? 15.212 -19.606 -13.215 1.00 44.12 188 THR A C 1
ATOM 1450 O O . THR A 1 188 ? 15.843 -20.471 -13.812 1.00 44.12 188 THR A O 1
ATOM 1453 N N . ASP A 1 189 ? 15.756 -18.504 -12.704 1.00 42.97 189 ASP A N 1
ATOM 1454 C CA . ASP A 1 189 ? 17.161 -18.352 -12.324 1.00 42.97 189 ASP A CA 1
ATOM 1455 C C . ASP A 1 189 ? 18.183 -18.242 -13.472 1.00 42.97 189 ASP A C 1
ATOM 1457 O O . ASP A 1 189 ? 18.840 -19.189 -13.887 1.00 42.97 189 ASP A O 1
ATOM 1461 N N . GLY A 1 190 ? 18.393 -17.002 -13.929 1.00 43.84 190 GLY A N 1
ATOM 1462 C CA . GLY A 1 190 ? 19.689 -16.569 -14.473 1.00 43.84 190 GLY A CA 1
ATOM 1463 C C . GLY A 1 190 ? 20.083 -17.044 -15.878 1.00 43.84 190 GLY A C 1
ATOM 1464 O O . GLY A 1 190 ? 21.207 -16.767 -16.292 1.00 43.84 190 GLY A O 1
ATOM 1465 N N . GLY A 1 191 ? 19.199 -17.707 -16.629 1.00 49.25 191 GLY A N 1
ATOM 1466 C CA . GLY A 1 191 ? 19.470 -18.189 -17.992 1.00 49.25 191 GLY A CA 1
ATOM 1467 C C . GLY A 1 191 ? 18.781 -17.400 -19.115 1.00 49.25 191 GLY A C 1
ATOM 1468 O O . GLY A 1 191 ? 17.752 -16.753 -18.917 1.00 49.25 191 GLY A O 1
ATOM 1469 N N . VAL A 1 192 ? 19.334 -17.488 -20.331 1.00 51.44 192 VAL A N 1
ATOM 1470 C CA . VAL A 1 192 ? 18.676 -17.019 -21.564 1.00 51.44 192 VAL A CA 1
ATOM 1471 C C . VAL A 1 192 ? 17.451 -17.897 -21.831 1.00 51.44 192 VAL A C 1
ATOM 1473 O O . VAL A 1 192 ? 17.583 -19.106 -22.012 1.00 51.44 192 VAL A O 1
ATOM 1476 N N . THR A 1 193 ? 16.257 -17.303 -21.875 1.00 56.47 193 THR A N 1
ATOM 1477 C CA . THR A 1 193 ? 15.025 -18.044 -22.180 1.00 56.47 193 THR A CA 1
ATOM 1478 C C . THR A 1 193 ? 14.907 -18.264 -23.689 1.00 56.47 193 THR A C 1
ATOM 1480 O O . THR A 1 193 ? 14.912 -17.311 -24.470 1.00 56.47 193 THR A O 1
ATOM 1483 N N . ALA A 1 194 ? 14.803 -19.523 -24.121 1.00 56.62 194 ALA A N 1
ATOM 1484 C CA . ALA A 1 194 ? 14.616 -19.856 -25.532 1.00 56.62 194 ALA A CA 1
ATOM 1485 C C . ALA A 1 194 ? 13.313 -19.230 -26.072 1.00 56.62 194 ALA A C 1
ATOM 1487 O O . ALA A 1 194 ? 12.261 -19.352 -25.450 1.00 56.62 194 ALA A O 1
ATOM 1488 N N . GLY A 1 195 ? 13.387 -18.555 -27.224 1.00 59.59 195 GLY A N 1
ATOM 1489 C CA . GLY A 1 195 ? 12.230 -17.912 -27.868 1.00 59.59 195 GLY A CA 1
ATOM 1490 C C . GLY A 1 195 ? 11.889 -16.498 -27.378 1.00 59.59 195 GLY A C 1
ATOM 1491 O O . GLY A 1 195 ? 10.991 -15.876 -27.937 1.00 59.59 195 GLY A O 1
ATOM 1492 N N . GLN A 1 196 ? 12.609 -15.967 -26.386 1.00 65.50 196 GLN A N 1
ATOM 1493 C CA . GLN A 1 196 ? 12.408 -14.600 -25.904 1.00 65.50 196 GLN A CA 1
ATOM 1494 C C . GLN A 1 196 ? 12.880 -13.575 -26.943 1.00 65.50 196 GLN A C 1
ATOM 1496 O O . GLN A 1 196 ? 13.991 -13.701 -27.461 1.00 65.50 196 GLN A O 1
ATOM 1501 N N . TRP A 1 197 ? 12.067 -12.551 -27.216 1.00 69.19 197 TRP A N 1
ATOM 1502 C CA . TRP A 1 197 ? 12.479 -11.397 -28.019 1.00 69.19 197 TRP A CA 1
ATOM 1503 C C . TRP A 1 197 ? 12.988 -10.268 -27.123 1.00 69.19 197 TRP A C 1
ATOM 1505 O O . TRP A 1 197 ? 12.396 -9.954 -26.085 1.00 69.19 197 TRP A O 1
ATOM 1515 N N . ASN A 1 198 ? 14.072 -9.641 -27.570 1.00 66.38 198 ASN A N 1
ATOM 1516 C CA . ASN A 1 198 ? 14.776 -8.566 -26.895 1.00 66.38 198 ASN A CA 1
ATOM 1517 C C . ASN A 1 198 ? 14.765 -7.311 -27.770 1.00 66.38 198 ASN A C 1
ATOM 1519 O O . ASN A 1 198 ? 15.0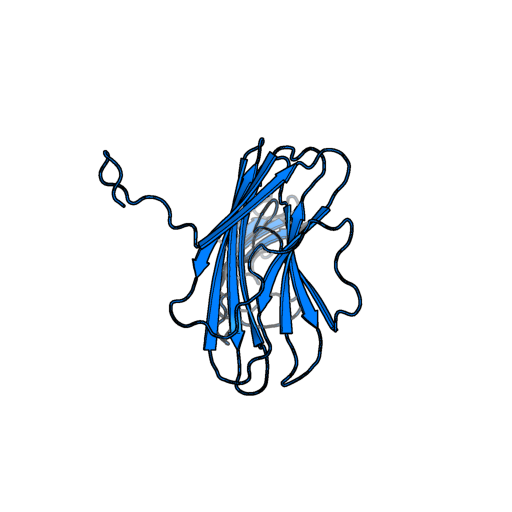73 -7.373 -28.961 1.00 66.38 198 ASN A O 1
ATOM 1523 N N . ILE A 1 199 ? 14.478 -6.169 -27.148 1.00 74.50 199 ILE A N 1
ATOM 1524 C CA . ILE A 1 199 ? 14.724 -4.835 -27.699 1.00 74.50 199 ILE A CA 1
ATOM 1525 C C . ILE A 1 199 ? 15.761 -4.179 -26.787 1.00 74.50 199 ILE A C 1
ATOM 1527 O O . ILE A 1 199 ? 15.459 -3.870 -25.631 1.00 74.50 199 ILE A O 1
ATOM 1531 N N . ILE A 1 200 ? 16.996 -4.041 -27.266 1.00 71.44 200 ILE A N 1
ATOM 1532 C CA . ILE A 1 200 ? 18.157 -3.687 -26.436 1.00 71.44 200 ILE A CA 1
ATOM 1533 C C . ILE A 1 200 ? 19.054 -2.654 -27.115 1.00 71.44 200 ILE A C 1
ATOM 1535 O O . ILE A 1 200 ? 18.985 -2.440 -28.325 1.00 71.44 200 ILE A O 1
ATOM 1539 N N . THR A 1 201 ? 19.942 -2.061 -26.320 1.00 71.75 201 THR A N 1
ATOM 1540 C CA . THR A 1 201 ? 21.180 -1.456 -26.820 1.00 71.75 201 THR A CA 1
ATOM 1541 C C . THR A 1 201 ? 22.345 -2.400 -26.553 1.00 71.75 201 THR A C 1
ATOM 1543 O O . THR A 1 201 ? 22.450 -2.931 -25.443 1.00 71.75 201 THR A O 1
ATOM 1546 N N . THR A 1 202 ? 23.229 -2.607 -27.525 1.00 72.69 202 THR A N 1
ATOM 1547 C CA . THR A 1 202 ? 24.435 -3.423 -27.311 1.00 72.69 202 THR A CA 1
ATOM 1548 C C . THR A 1 202 ? 25.436 -2.710 -26.374 1.00 72.69 202 THR A C 1
ATOM 1550 O O . THR A 1 202 ? 25.373 -1.485 -26.218 1.00 72.69 202 THR A O 1
ATOM 1553 N N . PRO A 1 203 ? 26.367 -3.442 -25.732 1.00 67.94 203 PRO A N 1
ATOM 1554 C CA . PRO A 1 203 ? 27.473 -2.844 -24.981 1.00 67.94 203 PRO A CA 1
ATOM 1555 C C . PRO A 1 203 ? 28.366 -1.931 -25.838 1.00 67.94 203 PRO A C 1
ATOM 1557 O O . PRO A 1 203 ? 28.452 -2.085 -27.057 1.00 67.94 203 PRO A O 1
ATOM 1560 N N . ASP A 1 204 ? 29.096 -1.022 -25.193 1.00 73.06 204 ASP A N 1
ATOM 1561 C CA . ASP A 1 204 ? 30.083 -0.143 -25.843 1.00 73.06 204 ASP A CA 1
ATOM 1562 C C . ASP A 1 204 ? 31.242 -0.911 -26.493 1.00 73.06 204 ASP A C 1
ATOM 1564 O O . ASP A 1 204 ? 31.767 -0.500 -27.525 1.00 73.06 204 ASP A O 1
ATOM 1568 N N . ASN A 1 205 ? 31.600 -2.056 -25.920 1.00 75.62 205 ASN A N 1
ATOM 1569 C CA . ASN A 1 205 ? 32.626 -2.959 -26.424 1.00 75.62 205 ASN A CA 1
ATOM 1570 C C . ASN A 1 205 ? 32.094 -4.020 -27.405 1.00 75.62 205 ASN A C 1
ATOM 1572 O O . ASN A 1 205 ? 32.819 -4.958 -27.745 1.00 75.62 205 ASN A O 1
ATOM 1576 N N . SER A 1 206 ? 30.843 -3.899 -27.859 1.00 75.00 206 SER A N 1
ATOM 1577 C CA . SER A 1 206 ? 30.287 -4.808 -28.859 1.00 75.00 206 SER A CA 1
ATOM 1578 C C . SER A 1 206 ? 31.042 -4.685 -30.184 1.00 75.00 206 SER A C 1
ATOM 1580 O O . SER A 1 206 ? 31.227 -3.591 -30.714 1.00 75.00 206 SER A O 1
ATOM 1582 N N . ALA A 1 207 ? 31.434 -5.824 -30.763 1.00 74.00 207 ALA A N 1
ATOM 1583 C CA . ALA A 1 207 ? 32.114 -5.866 -32.059 1.00 74.00 207 ALA A CA 1
ATOM 1584 C C . ALA A 1 207 ? 31.226 -5.376 -33.220 1.00 74.00 207 ALA A C 1
ATOM 1586 O O . ALA A 1 207 ? 31.742 -4.932 -34.246 1.00 74.00 207 ALA A O 1
ATOM 1587 N N . GLN A 1 208 ? 29.900 -5.449 -33.070 1.00 68.44 208 GLN A N 1
ATOM 1588 C CA . GLN A 1 208 ? 28.936 -4.914 -34.029 1.00 68.44 208 GLN A CA 1
ATOM 1589 C C . GLN A 1 208 ? 27.946 -3.969 -33.353 1.00 68.44 208 GLN A C 1
ATOM 1591 O O . GLN A 1 208 ? 27.417 -4.266 -32.281 1.00 68.44 208 GLN A O 1
ATOM 1596 N N . ASN A 1 209 ? 27.684 -2.849 -34.034 1.00 71.88 209 ASN A N 1
ATOM 1597 C CA . ASN A 1 209 ? 26.733 -1.815 -33.636 1.00 71.88 209 ASN A CA 1
ATOM 1598 C C . ASN A 1 209 ? 26.893 -1.377 -32.164 1.00 71.88 209 ASN A C 1
ATOM 1600 O O . ASN A 1 209 ? 25.905 -1.447 -31.438 1.00 71.88 209 ASN A O 1
ATOM 1604 N N . PRO A 1 210 ? 28.106 -1.006 -31.692 1.00 80.00 210 PRO A N 1
ATOM 1605 C CA . PRO A 1 210 ? 28.346 -0.637 -30.293 1.00 80.00 210 PRO A CA 1
ATOM 1606 C C . PRO A 1 210 ? 27.445 0.521 -29.866 1.00 80.00 210 PRO A C 1
ATOM 1608 O O . PRO A 1 210 ? 27.314 1.504 -30.594 1.00 80.00 210 PRO A O 1
ATOM 1611 N N . LEU A 1 211 ? 26.808 0.388 -28.696 1.00 75.62 211 LEU A N 1
ATOM 1612 C CA . LEU A 1 211 ? 25.756 1.291 -28.195 1.00 75.62 211 LEU A CA 1
ATOM 1613 C C . LEU A 1 211 ? 24.527 1.435 -29.114 1.00 75.62 211 LEU A C 1
ATOM 1615 O O . LEU A 1 211 ? 23.664 2.281 -28.875 1.00 75.62 211 LEU A O 1
ATOM 1619 N N . GLY A 1 212 ? 24.426 0.625 -30.164 1.00 74.38 212 GLY A N 1
ATOM 1620 C CA . GLY A 1 212 ? 23.358 0.697 -31.144 1.00 74.38 212 GLY A CA 1
ATOM 1621 C C . GLY A 1 212 ? 22.104 -0.053 -30.719 1.00 74.38 212 GLY A C 1
ATOM 1622 O O . GLY A 1 212 ? 22.147 -0.974 -29.902 1.00 74.38 212 GLY A O 1
ATOM 1623 N N . PHE A 1 213 ? 20.972 0.361 -31.287 1.00 78.69 213 PHE A N 1
ATOM 1624 C CA . PHE A 1 213 ? 19.669 -0.266 -31.077 1.00 78.69 213 PHE A CA 1
ATOM 1625 C C . PHE A 1 213 ? 19.586 -1.598 -31.829 1.00 78.69 213 PHE A C 1
ATOM 1627 O O . PHE A 1 213 ? 20.046 -1.694 -32.966 1.00 78.69 213 PHE A O 1
ATOM 1634 N N . THR A 1 214 ? 19.034 -2.634 -31.201 1.00 77.31 214 THR A N 1
ATOM 1635 C CA . THR A 1 214 ? 18.908 -3.968 -31.805 1.00 77.31 214 THR A CA 1
ATOM 1636 C C . THR A 1 214 ? 17.622 -4.649 -31.358 1.00 77.31 214 THR A C 1
ATOM 1638 O O . THR A 1 214 ? 17.302 -4.674 -30.164 1.00 77.31 214 THR A O 1
ATOM 1641 N N . ILE A 1 215 ? 16.918 -5.256 -32.319 1.00 81.12 215 ILE A N 1
ATOM 1642 C CA . ILE A 1 215 ? 15.771 -6.138 -32.071 1.00 81.12 215 ILE A CA 1
ATOM 1643 C C . ILE A 1 215 ? 16.133 -7.557 -32.517 1.00 81.12 215 ILE A C 1
ATOM 1645 O O . ILE A 1 215 ? 16.381 -7.801 -33.698 1.00 81.12 215 ILE A O 1
ATOM 1649 N N . CYS A 1 216 ? 16.176 -8.505 -31.580 1.00 76.00 216 CYS A N 1
ATOM 1650 C CA . CYS A 1 216 ? 16.611 -9.880 -31.850 1.00 76.00 216 CYS A CA 1
ATOM 1651 C C . CYS A 1 216 ? 16.029 -10.887 -30.850 1.00 76.00 216 CYS A C 1
ATOM 1653 O O . CYS A 1 216 ? 15.425 -10.514 -29.844 1.00 76.00 216 CYS A O 1
ATOM 1655 N N . LEU A 1 217 ? 16.237 -12.181 -31.100 1.00 75.12 217 LEU A N 1
ATOM 1656 C CA . LEU A 1 217 ? 16.026 -13.212 -30.082 1.00 75.12 217 LEU A CA 1
ATOM 1657 C C . LEU A 1 217 ? 17.082 -13.082 -28.978 1.00 75.12 217 LEU A C 1
ATOM 1659 O O . LEU A 1 217 ? 18.243 -12.791 -29.253 1.00 75.12 217 LEU A O 1
ATOM 1663 N N . GLY A 1 218 ? 16.727 -13.371 -27.727 1.00 69.56 218 GLY A N 1
ATOM 1664 C CA . GLY A 1 218 ? 17.633 -13.177 -26.596 1.00 69.56 218 GLY A CA 1
ATOM 1665 C C . GLY A 1 218 ? 18.922 -13.994 -26.665 1.00 69.56 218 GLY A C 1
ATOM 1666 O O . GLY A 1 218 ? 19.974 -13.511 -26.258 1.00 69.56 218 GLY A O 1
ATOM 1667 N N . ALA A 1 219 ? 18.880 -15.181 -27.276 1.00 69.00 219 ALA A N 1
ATOM 1668 C CA . ALA A 1 219 ? 20.065 -16.004 -27.539 1.00 69.00 219 ALA A CA 1
ATOM 1669 C C . ALA A 1 219 ? 21.011 -15.429 -28.604 1.00 69.00 219 ALA A C 1
ATOM 1671 O O . ALA A 1 219 ? 22.123 -15.929 -28.776 1.00 69.00 219 ALA A O 1
ATOM 1672 N N . ASP A 1 220 ? 20.566 -14.410 -29.327 1.00 73.56 220 ASP A N 1
ATOM 1673 C CA . ASP A 1 220 ? 21.269 -13.797 -30.443 1.00 73.56 220 ASP A CA 1
ATOM 1674 C C . ASP A 1 220 ? 21.704 -12.350 -30.139 1.00 73.56 220 ASP A C 1
ATOM 1676 O O . ASP A 1 220 ? 22.429 -11.758 -30.931 1.00 73.56 220 ASP A O 1
ATOM 1680 N N . ALA A 1 221 ? 21.373 -11.825 -28.952 1.00 67.00 221 ALA A N 1
ATOM 1681 C CA . ALA A 1 221 ? 21.688 -10.467 -28.493 1.00 67.00 221 ALA A CA 1
ATOM 1682 C C . ALA A 1 221 ? 23.186 -10.108 -28.467 1.00 67.00 221 ALA A C 1
ATOM 1684 O O . ALA A 1 221 ? 23.537 -8.932 -28.465 1.00 67.00 221 ALA A O 1
ATOM 1685 N N . THR A 1 222 ? 24.069 -11.106 -28.441 1.00 65.69 222 THR A N 1
ATOM 1686 C CA . THR A 1 222 ? 25.532 -10.933 -28.465 1.00 65.69 222 THR A CA 1
ATOM 1687 C C . THR A 1 222 ? 26.181 -11.549 -29.707 1.00 65.69 222 THR A C 1
ATOM 1689 O O . THR A 1 222 ? 27.405 -11.654 -29.775 1.00 65.69 222 THR A O 1
ATOM 1692 N N . LYS A 1 223 ? 25.381 -11.993 -30.689 1.00 68.75 223 LYS A N 1
ATOM 1693 C CA . LYS A 1 223 ? 25.872 -12.654 -31.903 1.00 68.75 223 LYS A CA 1
ATOM 1694 C C . LYS A 1 223 ? 25.811 -11.725 -33.107 1.00 68.75 223 LYS A C 1
ATOM 1696 O O . LYS A 1 223 ? 24.823 -11.035 -33.339 1.00 68.75 223 LYS A O 1
ATOM 1701 N N . ASN A 1 224 ? 26.853 -11.800 -33.928 1.00 66.88 224 ASN A N 1
ATOM 1702 C CA . ASN A 1 224 ? 26.972 -10.979 -35.126 1.00 66.88 224 ASN A CA 1
ATOM 1703 C C . ASN A 1 224 ? 25.871 -11.294 -36.158 1.00 66.88 224 ASN A C 1
ATOM 1705 O O . ASN A 1 224 ? 25.623 -12.466 -36.442 1.00 66.88 224 ASN A O 1
ATOM 1709 N N . ASN A 1 225 ? 25.284 -10.256 -36.767 1.00 70.06 225 ASN A N 1
ATOM 1710 C CA . ASN A 1 225 ? 24.289 -10.309 -37.855 1.00 70.06 225 ASN A CA 1
ATOM 1711 C C . ASN A 1 225 ? 22.964 -11.034 -37.527 1.00 70.06 225 ASN A C 1
ATOM 1713 O O . ASN A 1 225 ? 22.404 -11.717 -38.387 1.00 70.06 225 ASN A O 1
ATOM 1717 N N . ARG A 1 226 ? 22.466 -10.945 -36.287 1.00 66.00 226 ARG A N 1
ATOM 1718 C CA . ARG A 1 226 ? 21.280 -11.707 -35.836 1.00 66.00 226 ARG A CA 1
ATOM 1719 C C . ARG A 1 226 ? 20.132 -10.844 -35.293 1.00 66.00 226 ARG A C 1
ATOM 1721 O O . ARG A 1 226 ? 19.290 -11.338 -34.547 1.00 66.00 226 ARG A O 1
ATOM 1728 N N . GLY A 1 227 ? 20.075 -9.579 -35.700 1.00 67.12 227 GLY A N 1
ATOM 1729 C CA . GLY A 1 227 ? 18.999 -8.642 -35.374 1.00 67.12 227 GLY A CA 1
ATOM 1730 C C . GLY A 1 227 ? 18.771 -7.615 -36.483 1.00 67.12 227 GLY A C 1
ATOM 1731 O O . GLY A 1 227 ? 19.596 -7.505 -37.393 1.00 67.12 227 GLY A O 1
ATOM 1732 N N . LEU A 1 228 ? 17.638 -6.912 -36.395 1.00 67.56 228 LEU A N 1
ATOM 1733 C CA . LEU A 1 228 ? 17.374 -5.666 -37.126 1.00 67.56 228 LEU A CA 1
ATOM 1734 C C . LEU A 1 228 ? 18.039 -4.483 -36.419 1.00 67.56 228 LEU A C 1
ATOM 1736 O O . LEU A 1 228 ? 18.010 -4.471 -35.161 1.00 67.56 228 LEU A O 1
#

Sequence (228 aa):
MLLANGSTKPLVLAQKDFYIAGSVQHIKLCTFSAFTEPADVSVEFTCNCRTGFGLIQFNQVYTSDEIGTYQFKLQSNMSQGMDVCYIIYFGTGADRYGELWARVLLWSNYLTFQQTNQSQETIPLNDVLISEMQPQLPSGASSSTALFANQFNSVVHISSSLNDNRAGLRIS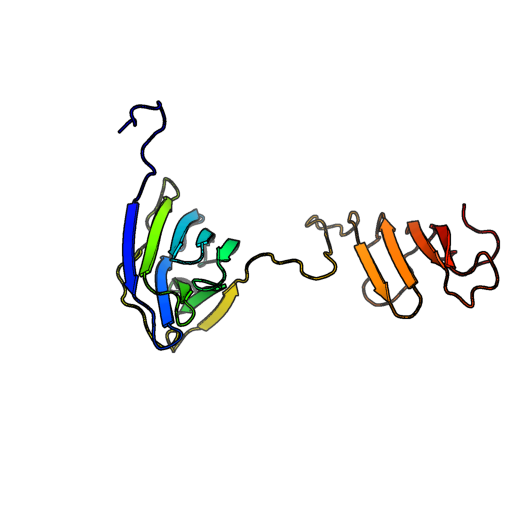RQANGAGIYLGTSPATDGGVTAGQWNIITTPDNSAQNPLGFTICLGADATKNNRGL

Radius of gyration: 24.04 Å; chains: 1; bounding box: 60×45×58 Å

Foldseek 3Di:
DADPVRDDDQAFPDKDKDFFADFKWKFWQWKQFQDQDFDKKWWKKKKQFPFGIWIKIKIWTHHNWTTDDIDIAIGDPGPFFWFKKKWFWADDIRRIMIIIMTMGGHPSGMMMMTTRDIDPDDDRIGDGRVDDIGNDDDPRTPDMDIDGHPDPPDFDWDFDPPPFSFATWGWDADPQWTWTKGTAGDDDDDDQGPPIWIFIQGDCPQPPQHRHTWIARSVCSRPPPGTD

Organism: NCBI:txid222440

pLDDT: mean 80.87, std 17.16, range [42.38, 98.69]